Protein AF-A0A2E1RRP1-F1 (afdb_monomer_lite)

Structure (mmCIF, N/CA/C/O backbone):
data_AF-A0A2E1RRP1-F1
#
_entry.id   AF-A0A2E1RRP1-F1
#
loop_
_atom_site.group_PDB
_atom_site.id
_atom_site.type_symbol
_atom_site.label_atom_id
_atom_site.label_alt_id
_atom_site.label_comp_id
_atom_site.label_asym_id
_atom_site.label_entity_id
_atom_site.label_seq_id
_atom_site.pdbx_PDB_ins_code
_atom_site.Cartn_x
_atom_site.Cartn_y
_atom_site.Cartn_z
_atom_site.occupancy
_atom_site.B_iso_or_equiv
_atom_site.auth_seq_id
_atom_site.auth_comp_id
_atom_site.auth_asym_id
_atom_site.auth_atom_id
_atom_site.pdbx_PDB_model_num
ATOM 1 N N . THR A 1 1 ? 93.034 19.759 -116.272 1.00 73.19 1 THR A N 1
ATOM 2 C CA . THR A 1 1 ? 93.654 21.084 -116.036 1.00 73.19 1 THR A CA 1
ATOM 3 C C . THR A 1 1 ? 93.654 21.373 -114.541 1.00 73.19 1 THR A C 1
ATOM 5 O O . THR A 1 1 ? 92.866 20.748 -113.839 1.00 73.19 1 THR A O 1
ATOM 8 N N . PRO A 1 2 ? 94.511 22.270 -114.022 1.00 78.81 2 PRO A N 1
ATOM 9 C CA . PRO A 1 2 ? 94.501 22.662 -112.604 1.00 78.81 2 PRO A CA 1
ATOM 10 C C . PRO A 1 2 ? 93.105 23.057 -112.087 1.00 78.81 2 PRO A C 1
ATOM 12 O O . PRO A 1 2 ? 92.718 22.682 -110.989 1.00 78.81 2 PRO A O 1
ATOM 15 N N . GLU A 1 3 ? 92.308 23.700 -112.938 1.00 81.00 3 GLU A N 1
ATOM 16 C CA . GLU A 1 3 ? 90.917 24.089 -112.679 1.00 81.00 3 GLU A CA 1
ATOM 17 C C . GLU A 1 3 ? 89.981 22.900 -112.382 1.00 81.00 3 GLU A C 1
ATOM 19 O O . GLU A 1 3 ? 89.171 22.960 -111.459 1.00 81.00 3 GLU A O 1
ATOM 24 N N . GLN A 1 4 ? 90.138 21.777 -113.096 1.00 83.00 4 GLN A N 1
ATOM 25 C CA . GLN A 1 4 ? 89.381 20.547 -112.821 1.00 83.00 4 GLN A CA 1
ATOM 26 C C . GLN A 1 4 ? 89.751 19.939 -111.460 1.00 83.00 4 GLN A C 1
ATOM 28 O O . GLN A 1 4 ? 88.871 19.452 -110.757 1.00 83.00 4 GLN A O 1
ATOM 33 N N . ALA A 1 5 ? 91.028 19.991 -111.064 1.00 81.25 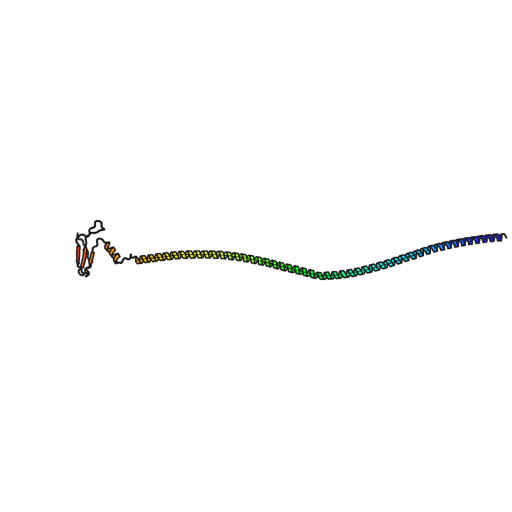5 ALA A N 1
ATOM 34 C CA . ALA A 1 5 ? 91.467 19.503 -109.756 1.00 81.25 5 ALA A CA 1
ATOM 35 C C . ALA A 1 5 ? 90.892 20.361 -108.614 1.00 81.25 5 ALA A C 1
ATOM 37 O O . ALA A 1 5 ? 90.397 19.816 -107.632 1.00 81.25 5 ALA A O 1
ATOM 38 N N . THR A 1 6 ? 90.866 21.690 -108.771 1.00 87.19 6 THR A N 1
ATOM 39 C CA . THR A 1 6 ? 90.227 22.612 -107.816 1.00 87.19 6 THR A CA 1
ATOM 40 C C . THR A 1 6 ? 88.720 22.367 -107.688 1.00 87.19 6 THR A C 1
ATOM 42 O O . THR A 1 6 ? 88.198 22.355 -106.574 1.00 87.19 6 THR A O 1
ATOM 45 N N . ALA A 1 7 ? 88.019 22.128 -108.803 1.00 89.44 7 ALA A N 1
ATOM 46 C CA . ALA A 1 7 ? 86.587 21.820 -108.797 1.00 89.44 7 ALA A CA 1
ATOM 47 C C . ALA A 1 7 ? 86.270 20.479 -108.109 1.00 89.44 7 ALA A C 1
ATOM 49 O O . ALA A 1 7 ? 85.296 20.390 -107.362 1.00 89.44 7 ALA A O 1
ATOM 50 N N . ILE A 1 8 ? 87.107 19.453 -108.316 1.00 90.88 8 ILE A N 1
ATOM 51 C CA . ILE A 1 8 ? 86.993 18.163 -107.619 1.00 90.88 8 ILE A CA 1
ATOM 52 C C . ILE A 1 8 ? 87.164 18.363 -106.112 1.00 90.88 8 ILE A C 1
ATOM 54 O O . ILE A 1 8 ? 86.288 17.949 -105.359 1.00 90.88 8 ILE A O 1
ATOM 58 N N . THR A 1 9 ? 88.216 19.059 -105.670 1.00 91.88 9 THR A N 1
ATOM 59 C CA . THR A 1 9 ? 88.445 19.336 -104.243 1.00 91.88 9 THR A CA 1
ATOM 60 C C . THR A 1 9 ? 87.270 20.082 -103.605 1.00 91.88 9 THR A C 1
ATOM 62 O O . THR A 1 9 ? 86.806 19.688 -102.539 1.00 91.88 9 THR A O 1
ATOM 65 N N . ALA A 1 10 ? 86.735 21.115 -104.266 1.00 92.06 10 ALA A N 1
ATOM 66 C CA . ALA A 1 10 ? 85.582 21.865 -103.763 1.00 92.06 10 ALA A CA 1
ATOM 67 C C . ALA A 1 10 ? 84.311 21.003 -103.650 1.00 92.06 10 ALA A C 1
ATOM 69 O O . ALA A 1 10 ? 83.535 21.162 -102.705 1.00 92.06 10 ALA A O 1
ATOM 70 N N . ASN A 1 11 ? 84.094 20.085 -104.596 1.00 93.69 11 ASN A N 1
ATOM 71 C CA . ASN A 1 11 ? 82.979 19.143 -104.540 1.00 93.69 11 ASN A CA 1
ATOM 72 C C . ASN A 1 11 ? 83.165 18.105 -103.427 1.00 93.69 11 ASN A C 1
ATOM 74 O O . ASN A 1 11 ? 82.203 17.839 -102.714 1.00 93.69 11 ASN A O 1
ATOM 78 N N . THR A 1 12 ? 84.379 17.580 -103.226 1.00 94.44 12 THR A N 1
ATOM 79 C CA . THR A 1 12 ? 84.693 16.689 -102.099 1.00 94.44 12 THR A CA 1
ATOM 80 C C . THR A 1 12 ? 84.385 17.366 -100.764 1.00 94.44 12 THR A C 1
ATOM 82 O O . THR A 1 12 ? 83.639 16.808 -99.973 1.00 94.44 12 THR A O 1
ATOM 85 N N . THR A 1 13 ? 84.819 18.616 -100.553 1.00 94.75 13 THR A N 1
ATOM 86 C CA . THR A 1 13 ? 84.508 19.363 -99.319 1.00 94.75 13 THR A CA 1
ATOM 87 C C . THR A 1 13 ? 83.002 19.550 -99.096 1.00 94.75 13 THR A C 1
ATOM 89 O O . THR A 1 13 ? 82.533 19.440 -97.966 1.00 94.75 13 THR A O 1
ATOM 92 N N . LYS A 1 14 ? 82.220 19.818 -100.153 1.00 95.81 14 LYS A N 1
ATOM 93 C CA . LYS A 1 14 ? 80.751 19.911 -100.045 1.00 95.81 14 LYS A CA 1
ATOM 94 C C . LYS A 1 14 ? 80.110 18.570 -99.696 1.00 95.81 14 LYS A C 1
ATOM 96 O O . LYS A 1 14 ? 79.160 18.546 -98.922 1.00 95.81 14 LYS A O 1
ATOM 101 N N . ILE A 1 15 ? 80.603 17.479 -100.281 1.00 96.19 15 ILE A N 1
ATOM 102 C CA . ILE A 1 15 ? 80.127 16.125 -99.987 1.00 96.19 15 ILE A CA 1
ATOM 103 C C . ILE A 1 15 ? 80.438 15.765 -98.533 1.00 96.19 15 ILE A C 1
ATOM 105 O O . ILE A 1 15 ? 79.540 15.307 -97.838 1.00 96.19 15 ILE A O 1
ATOM 109 N N . ASP A 1 16 ? 81.651 16.034 -98.051 1.00 96.06 16 ASP A N 1
ATOM 110 C CA . ASP A 1 16 ? 82.034 15.777 -96.658 1.00 96.06 16 ASP A CA 1
ATOM 111 C C . ASP A 1 16 ? 81.168 16.581 -95.675 1.00 96.06 16 ASP A C 1
ATOM 113 O O . ASP A 1 16 ? 80.707 16.039 -94.671 1.00 96.06 16 ASP A O 1
ATOM 117 N N . ALA A 1 17 ? 80.874 17.849 -95.991 1.00 95.44 17 ALA A N 1
ATOM 118 C CA . ALA A 1 17 ? 79.952 18.669 -95.205 1.00 95.44 17 ALA A CA 1
ATOM 119 C C . ALA A 1 17 ? 78.528 18.082 -95.191 1.00 95.44 17 ALA A C 1
ATOM 121 O O . ALA A 1 17 ? 77.938 17.945 -94.125 1.00 95.44 17 ALA A O 1
ATOM 122 N N . LEU A 1 18 ? 78.005 17.657 -96.349 1.00 96.94 18 LEU A N 1
ATOM 123 C CA . LEU A 1 18 ? 76.699 16.992 -96.436 1.00 96.94 18 LEU A CA 1
ATOM 124 C C . LEU A 1 18 ? 76.663 15.677 -95.645 1.00 96.94 18 LEU A C 1
ATOM 126 O O . LEU A 1 18 ? 75.672 15.400 -94.975 1.00 96.94 18 LEU A O 1
ATOM 130 N N . ILE A 1 19 ? 77.726 14.870 -95.698 1.00 96.94 19 ILE A N 1
ATOM 131 C CA . ILE A 1 19 ? 77.844 13.633 -94.913 1.00 96.94 19 ILE A CA 1
ATOM 132 C C . ILE A 1 19 ? 77.843 13.957 -93.416 1.00 96.94 19 ILE A C 1
ATOM 134 O O . ILE A 1 19 ? 77.143 13.290 -92.655 1.00 96.94 19 ILE A O 1
ATOM 138 N N . SER A 1 20 ? 78.586 14.982 -92.992 1.00 96.62 20 SER A N 1
ATOM 139 C CA . SER A 1 20 ? 78.616 15.440 -91.599 1.00 96.62 20 SER A CA 1
ATOM 140 C C . SER A 1 20 ? 77.237 15.909 -91.118 1.00 96.62 20 SER A C 1
ATOM 142 O O . SER A 1 20 ? 76.800 15.526 -90.030 1.00 96.62 20 SER A O 1
ATOM 144 N N . ASP A 1 21 ? 76.523 16.684 -91.937 1.00 97.44 21 ASP A N 1
ATOM 145 C CA . ASP A 1 21 ? 75.169 17.157 -91.633 1.00 97.44 21 ASP A CA 1
ATOM 146 C C . ASP A 1 21 ? 74.180 15.988 -91.521 1.00 97.44 21 ASP A C 1
ATOM 148 O O . ASP A 1 21 ? 73.428 15.901 -90.550 1.00 97.44 21 ASP A O 1
ATOM 152 N N . VAL A 1 22 ? 74.209 15.047 -92.473 1.00 97.44 22 VAL A N 1
ATOM 153 C CA . VAL A 1 22 ? 73.364 13.840 -92.444 1.00 97.44 22 VAL A CA 1
ATOM 154 C C . VAL A 1 22 ? 73.679 12.975 -91.225 1.00 97.44 22 VAL A C 1
ATOM 156 O O . VAL A 1 22 ? 72.758 12.486 -90.574 1.00 97.44 22 VAL A O 1
ATOM 159 N N . THR A 1 23 ? 74.956 12.814 -90.877 1.00 97.25 23 THR A N 1
ATOM 160 C CA . THR A 1 23 ? 75.375 12.055 -89.686 1.00 97.25 23 THR A CA 1
ATOM 161 C C . THR A 1 23 ? 74.795 12.682 -88.418 1.00 97.25 23 THR A C 1
ATOM 163 O O . THR A 1 23 ? 74.165 11.991 -87.622 1.00 97.25 23 THR A O 1
ATOM 166 N N . THR A 1 24 ? 74.898 14.006 -88.284 1.00 97.31 24 THR A N 1
ATOM 167 C CA . THR A 1 24 ? 74.339 14.758 -87.146 1.00 97.31 24 THR A CA 1
ATOM 168 C C . THR A 1 24 ? 72.813 14.633 -87.070 1.00 97.31 24 THR A C 1
ATOM 170 O O . THR A 1 24 ? 72.239 14.478 -85.988 1.00 97.31 24 THR A O 1
ATOM 173 N N . GLN A 1 25 ? 72.125 14.681 -88.215 1.00 97.69 25 GLN A N 1
ATOM 174 C CA . GLN A 1 25 ? 70.673 14.494 -88.275 1.00 97.69 25 GLN A CA 1
ATOM 175 C C . GLN A 1 25 ? 70.259 13.079 -87.859 1.00 97.69 25 GLN A C 1
ATOM 177 O O . GLN A 1 25 ? 69.285 12.933 -87.122 1.00 97.69 25 GLN A O 1
ATOM 182 N N . LEU A 1 26 ? 70.994 12.047 -88.284 1.00 97.62 26 LEU A N 1
ATOM 183 C CA . LEU A 1 26 ? 70.736 10.661 -87.882 1.00 97.62 26 LEU A CA 1
ATOM 184 C C . LEU A 1 26 ? 70.966 10.444 -86.383 1.00 97.62 26 LEU A C 1
ATOM 186 O O . LEU A 1 26 ? 70.142 9.798 -85.740 1.00 97.62 26 LEU A O 1
ATOM 190 N N . GLU A 1 27 ? 72.026 11.018 -85.811 1.00 97.38 27 GLU A N 1
ATOM 191 C CA . GLU A 1 27 ? 72.246 11.004 -84.358 1.00 97.38 27 GLU A CA 1
ATOM 192 C C . GLU A 1 27 ? 71.100 11.702 -83.613 1.00 97.38 27 GLU A C 1
ATOM 194 O O . GLU A 1 27 ? 70.582 11.180 -82.627 1.00 97.38 27 GLU A O 1
ATOM 199 N N . THR A 1 28 ? 70.647 12.853 -84.119 1.00 97.75 28 THR A N 1
ATOM 200 C CA . THR A 1 28 ? 69.506 13.586 -83.549 1.00 97.75 28 THR A CA 1
ATOM 201 C C . THR A 1 28 ? 68.221 12.757 -83.600 1.00 97.75 28 THR A C 1
ATOM 203 O O . THR A 1 28 ? 67.485 12.711 -82.617 1.00 97.75 28 THR A O 1
ATOM 206 N N . LEU A 1 29 ? 67.953 12.075 -84.717 1.00 97.62 29 LEU A N 1
ATOM 207 C CA . LEU A 1 29 ? 66.804 11.176 -84.851 1.00 97.62 29 LEU A CA 1
ATOM 208 C C . LEU A 1 29 ? 66.893 9.994 -83.882 1.00 97.62 29 LEU A C 1
ATOM 210 O O . LEU A 1 29 ? 65.920 9.724 -83.189 1.00 97.62 29 LEU A O 1
ATOM 214 N N . GLY A 1 30 ? 68.058 9.350 -83.761 1.00 97.69 30 GLY A N 1
ATOM 215 C CA . GLY A 1 30 ? 68.258 8.253 -82.809 1.00 97.69 30 GLY A CA 1
ATOM 216 C C . GLY A 1 30 ? 68.057 8.680 -81.349 1.00 97.69 30 GLY A C 1
ATOM 217 O O . GLY A 1 30 ? 67.449 7.952 -80.560 1.00 97.69 30 GLY A O 1
ATOM 218 N N . ASN A 1 31 ? 68.501 9.889 -80.994 1.00 97.81 31 ASN A N 1
ATOM 219 C CA . ASN A 1 31 ? 68.259 10.467 -79.672 1.00 97.81 31 ASN A CA 1
ATOM 220 C C . ASN A 1 31 ? 66.766 10.748 -79.438 1.00 97.81 31 ASN A C 1
ATOM 222 O O . ASN A 1 31 ? 66.248 10.447 -78.363 1.00 97.81 31 ASN A O 1
ATOM 226 N N . ASN A 1 32 ? 66.060 11.277 -80.441 1.00 98.12 32 ASN A N 1
ATOM 227 C CA . ASN A 1 32 ? 64.616 11.508 -80.360 1.00 98.12 32 ASN A CA 1
ATOM 228 C C . ASN A 1 32 ? 63.832 10.195 -80.223 1.00 98.12 32 ASN A C 1
ATOM 230 O O . ASN A 1 32 ? 62.938 10.119 -79.384 1.00 98.12 32 ASN A O 1
ATOM 234 N N . ASP A 1 33 ? 64.180 9.161 -80.992 1.00 98.25 33 ASP A N 1
ATOM 235 C CA . ASP A 1 33 ? 63.551 7.837 -80.905 1.00 98.25 33 ASP A CA 1
ATOM 236 C C . ASP A 1 33 ? 63.737 7.225 -79.511 1.00 98.25 33 ASP A C 1
ATOM 238 O O . ASP A 1 33 ? 62.789 6.695 -78.928 1.00 98.25 33 ASP A O 1
ATOM 242 N N . THR A 1 34 ? 64.940 7.359 -78.941 1.00 98.00 34 THR A N 1
ATOM 243 C CA . THR A 1 34 ? 65.230 6.917 -77.569 1.00 98.00 34 THR A CA 1
ATOM 244 C C . THR A 1 34 ? 64.355 7.662 -76.557 1.00 98.00 34 THR A C 1
ATOM 246 O O . THR A 1 34 ? 63.684 7.028 -75.743 1.00 98.00 34 THR A O 1
ATOM 249 N N . ALA A 1 35 ? 64.283 8.995 -76.650 1.00 98.12 35 ALA A N 1
ATOM 250 C CA . ALA A 1 35 ? 63.469 9.818 -75.756 1.00 98.12 35 ALA A CA 1
ATOM 251 C C . ALA A 1 35 ? 61.964 9.502 -75.862 1.00 98.12 35 ALA A C 1
ATOM 253 O O . ALA A 1 35 ? 61.270 9.429 -74.847 1.00 98.12 35 ALA A O 1
ATOM 254 N N . ILE A 1 36 ? 61.451 9.265 -77.074 1.00 98.31 36 ILE A N 1
ATOM 255 C CA . ILE A 1 36 ? 60.059 8.844 -77.295 1.00 98.31 36 ILE A CA 1
ATOM 256 C C . ILE A 1 36 ? 59.809 7.468 -76.662 1.00 98.31 36 ILE A C 1
ATOM 258 O O . ILE A 1 36 ? 58.780 7.270 -76.015 1.00 98.31 36 ILE A O 1
ATOM 262 N N . GLY A 1 37 ? 60.746 6.525 -76.799 1.00 98.25 37 GLY A N 1
ATOM 263 C CA . GLY A 1 37 ? 60.655 5.207 -76.165 1.00 98.25 37 GLY A CA 1
ATOM 264 C C . GLY A 1 37 ? 60.570 5.279 -74.635 1.00 98.25 37 GLY A C 1
ATOM 265 O O . GLY A 1 37 ? 59.740 4.599 -74.022 1.00 98.25 37 GLY A O 1
ATOM 266 N N . GLU A 1 38 ? 61.369 6.144 -74.008 1.00 98.31 38 GLU A N 1
ATOM 267 C CA . GLU A 1 38 ? 61.319 6.396 -72.560 1.00 98.31 38 GLU A CA 1
ATOM 268 C C . GLU A 1 38 ? 59.984 7.024 -72.126 1.00 98.31 38 GLU A C 1
ATOM 270 O O . GLU A 1 38 ? 59.385 6.610 -71.125 1.00 98.31 38 GLU A O 1
ATOM 275 N N . GLN A 1 39 ? 59.468 7.981 -72.905 1.00 98.38 39 GLN A N 1
ATOM 276 C CA . GLN A 1 39 ? 58.161 8.596 -72.660 1.00 98.38 39 GLN A CA 1
ATOM 277 C C . GLN A 1 39 ? 57.018 7.581 -72.766 1.00 98.38 39 GLN A C 1
ATOM 279 O O . GLN A 1 39 ? 56.156 7.545 -71.889 1.00 98.38 39 GLN A O 1
ATOM 284 N N . LEU A 1 40 ? 57.020 6.723 -73.791 1.00 98.44 40 LEU A N 1
ATOM 285 C CA . LEU A 1 40 ? 56.022 5.660 -73.954 1.00 98.44 40 LEU A CA 1
ATOM 286 C C . LEU A 1 40 ? 56.076 4.645 -72.808 1.00 98.44 40 LEU A C 1
ATOM 288 O O . LEU A 1 40 ? 55.033 4.216 -72.320 1.00 98.44 40 LEU A O 1
ATOM 292 N N . THR A 1 41 ? 57.278 4.302 -72.337 1.00 98.31 41 THR A N 1
ATOM 293 C CA . THR A 1 41 ? 57.452 3.427 -71.168 1.00 98.31 41 THR A CA 1
ATOM 294 C C . THR A 1 41 ? 56.848 4.060 -69.912 1.00 98.31 41 THR A C 1
ATOM 296 O O . THR A 1 41 ? 56.122 3.397 -69.173 1.00 98.31 41 THR A O 1
ATOM 299 N N . THR A 1 42 ? 57.091 5.356 -69.700 1.00 98.38 42 THR A N 1
ATOM 300 C CA . THR A 1 42 ? 56.532 6.116 -68.569 1.00 98.38 42 THR A CA 1
ATOM 301 C C . THR A 1 42 ? 55.004 6.196 -68.644 1.00 98.38 42 THR A C 1
ATOM 303 O O . THR A 1 42 ? 54.324 5.989 -67.642 1.00 98.38 42 THR A O 1
ATOM 306 N N . LEU A 1 43 ? 54.442 6.448 -69.832 1.00 98.44 43 LEU A N 1
ATOM 307 C CA . LEU A 1 43 ? 52.991 6.455 -70.042 1.00 98.44 43 LEU A CA 1
ATOM 308 C C . LEU A 1 43 ? 52.368 5.087 -69.741 1.00 98.44 43 LEU A C 1
ATOM 310 O O . LEU A 1 43 ? 51.383 5.027 -69.014 1.00 98.44 43 LEU A O 1
ATOM 314 N N . GLY A 1 44 ? 52.982 3.994 -70.203 1.00 98.31 44 GLY A N 1
ATOM 315 C CA . GLY A 1 44 ? 52.505 2.643 -69.898 1.00 98.31 44 GLY A CA 1
ATOM 316 C C . GLY A 1 44 ? 52.521 2.321 -68.398 1.00 98.31 44 GLY A C 1
ATOM 317 O O . GLY A 1 44 ? 51.598 1.686 -67.894 1.00 98.31 44 GLY A O 1
ATOM 318 N N . GLN A 1 45 ? 53.530 2.794 -67.660 1.00 98.31 45 GLN A N 1
ATOM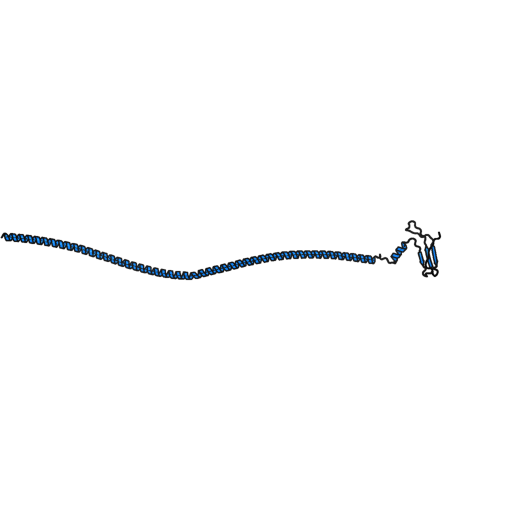 319 C CA . GLN A 1 45 ? 53.573 2.661 -66.197 1.00 98.31 45 GLN A CA 1
ATOM 320 C C . GLN A 1 45 ? 52.466 3.474 -65.511 1.00 98.31 45 GLN A C 1
ATOM 322 O O . GLN A 1 45 ? 51.845 2.984 -64.566 1.00 98.31 45 GLN A O 1
ATOM 327 N N . ASN A 1 46 ? 52.184 4.685 -65.999 1.00 98.44 46 ASN A N 1
ATOM 328 C CA . ASN A 1 46 ? 51.087 5.503 -65.485 1.00 98.44 46 ASN A CA 1
ATOM 329 C C . ASN A 1 46 ? 49.724 4.843 -65.728 1.00 98.44 46 ASN A C 1
ATOM 331 O O . ASN A 1 46 ? 48.908 4.810 -64.811 1.00 98.44 46 ASN A O 1
ATOM 335 N N . ASP A 1 47 ? 49.490 4.275 -66.914 1.00 98.50 47 ASP A N 1
ATOM 336 C CA . ASP A 1 47 ? 48.241 3.571 -67.235 1.00 98.50 47 ASP A CA 1
ATOM 337 C C . ASP A 1 47 ? 48.010 2.371 -66.302 1.00 98.50 47 ASP A C 1
ATOM 339 O O . ASP A 1 47 ? 46.901 2.183 -65.795 1.00 98.50 47 ASP A O 1
ATOM 343 N N . ILE A 1 48 ? 49.063 1.593 -66.015 1.00 98.25 48 ILE A N 1
ATOM 344 C CA . ILE A 1 48 ? 49.003 0.493 -65.038 1.00 98.25 48 ILE A CA 1
ATOM 345 C C . ILE A 1 48 ? 48.648 1.034 -63.647 1.00 98.25 48 ILE A C 1
ATOM 347 O O . ILE A 1 48 ? 47.714 0.536 -63.020 1.00 98.25 48 ILE A O 1
ATOM 351 N N . SER A 1 49 ? 49.339 2.082 -63.184 1.00 98.50 49 SER A N 1
ATOM 352 C CA . SER A 1 49 ? 49.099 2.674 -61.862 1.00 98.50 49 SER A CA 1
ATOM 353 C C . SER A 1 49 ? 47.675 3.226 -61.714 1.00 98.50 49 SER A C 1
ATOM 355 O O . SER A 1 49 ? 47.031 3.015 -60.686 1.00 98.50 49 SER A O 1
ATOM 357 N N . ILE A 1 50 ? 47.144 3.879 -62.753 1.00 98.50 50 ILE A N 1
ATOM 358 C CA . ILE A 1 50 ? 45.757 4.362 -62.779 1.00 98.50 50 ILE A CA 1
ATOM 359 C C . ILE A 1 50 ? 44.780 3.180 -62.717 1.00 98.50 50 ILE A C 1
ATOM 361 O O . ILE A 1 50 ? 43.808 3.235 -61.964 1.00 98.50 50 ILE A O 1
ATOM 365 N N . GLY A 1 51 ? 45.039 2.094 -63.452 1.00 98.56 51 GLY A N 1
ATOM 366 C CA . GLY A 1 51 ? 44.212 0.884 -63.409 1.00 98.56 51 GLY A CA 1
ATOM 367 C C . GLY A 1 51 ? 44.144 0.243 -62.015 1.00 98.56 51 GLY A C 1
ATOM 368 O O . GLY A 1 51 ? 43.064 -0.138 -61.553 1.00 98.56 51 GLY A O 1
ATOM 369 N N . GLU A 1 52 ? 45.272 0.179 -61.306 1.00 98.56 52 GLU A N 1
ATOM 370 C CA . GLU A 1 52 ? 45.340 -0.310 -59.920 1.00 98.56 52 GLU A CA 1
ATOM 371 C C . GLU A 1 52 ? 44.567 0.600 -58.951 1.00 98.56 52 GLU A C 1
ATOM 373 O O . GLU A 1 52 ? 43.800 0.120 -58.107 1.00 98.56 52 GLU A O 1
ATOM 378 N N . GLN A 1 53 ? 44.698 1.922 -59.103 1.00 98.56 53 GLN A N 1
ATOM 379 C CA . GLN A 1 53 ? 43.939 2.896 -58.313 1.00 98.56 53 GLN A CA 1
ATOM 380 C C . GLN A 1 53 ? 42.430 2.782 -58.560 1.00 98.56 53 GLN A C 1
ATOM 382 O O . GLN A 1 53 ? 41.653 2.806 -57.606 1.00 98.56 53 GLN A O 1
ATOM 387 N N . MET A 1 54 ? 42.003 2.613 -59.815 1.00 98.62 54 MET A N 1
ATOM 388 C CA . MET A 1 54 ? 40.591 2.421 -60.160 1.00 98.62 54 MET A CA 1
ATOM 389 C C . MET A 1 54 ? 40.020 1.132 -59.564 1.00 98.62 54 MET A C 1
ATOM 391 O O . MET A 1 54 ? 38.888 1.134 -59.084 1.00 98.62 54 MET A O 1
ATOM 395 N N . THR A 1 55 ? 40.806 0.053 -59.549 1.00 98.44 55 THR A N 1
ATOM 396 C CA . THR A 1 55 ? 40.414 -1.209 -58.904 1.00 98.44 55 THR A CA 1
ATOM 397 C C . THR A 1 55 ? 40.214 -1.007 -57.401 1.00 98.44 55 THR A C 1
ATOM 399 O O . THR A 1 55 ? 39.162 -1.351 -56.869 1.00 98.44 55 THR A O 1
ATOM 402 N N . THR A 1 56 ? 41.168 -0.345 -56.739 1.00 98.56 56 THR A N 1
ATOM 403 C CA . THR A 1 56 ? 41.093 -0.036 -55.300 1.00 98.56 56 THR A CA 1
ATOM 404 C C . THR A 1 56 ? 39.885 0.845 -54.961 1.00 98.56 56 THR A C 1
ATOM 406 O O . THR A 1 56 ? 39.217 0.639 -53.950 1.00 98.56 56 THR A O 1
ATOM 409 N N . LEU A 1 57 ? 39.575 1.837 -55.803 1.00 98.56 57 LEU A N 1
ATOM 410 C CA . LEU A 1 57 ? 38.382 2.671 -55.636 1.00 98.56 57 LEU A CA 1
ATOM 411 C C . LEU A 1 57 ? 37.093 1.846 -55.749 1.00 98.56 57 LEU A C 1
ATOM 413 O O . LEU A 1 57 ? 36.210 2.006 -54.912 1.00 98.56 57 LEU A O 1
ATOM 417 N N . GLY A 1 58 ? 37.012 0.926 -56.715 1.00 98.44 58 GLY A N 1
ATOM 418 C CA . GLY A 1 58 ? 35.863 0.028 -56.857 1.00 98.44 58 GLY A CA 1
ATOM 419 C C . GLY A 1 58 ? 35.650 -0.880 -55.641 1.00 98.44 58 GLY A C 1
ATOM 420 O O . GLY A 1 58 ? 34.519 -1.041 -55.181 1.00 98.44 58 GLY A O 1
ATOM 421 N N . GLU A 1 59 ? 36.727 -1.428 -55.075 1.00 98.50 59 GLU A N 1
ATOM 422 C CA . GLU A 1 59 ? 36.668 -2.232 -53.845 1.00 98.50 59 GLU A CA 1
ATOM 423 C C . GLU A 1 59 ? 36.198 -1.404 -52.638 1.00 98.50 59 GLU A C 1
ATOM 425 O O . GLU A 1 59 ? 35.359 -1.855 -51.852 1.00 98.50 59 GLU A O 1
ATOM 430 N N . ASN A 1 60 ? 36.680 -0.164 -52.512 1.00 98.50 60 ASN A N 1
ATOM 431 C CA . ASN A 1 60 ? 36.244 0.752 -51.459 1.00 98.50 60 ASN A CA 1
ATOM 432 C C . ASN A 1 60 ? 34.757 1.112 -51.589 1.00 98.50 60 ASN A C 1
ATOM 434 O O . ASN A 1 60 ? 34.036 1.080 -50.589 1.00 98.50 60 ASN A O 1
ATOM 438 N N . ASP A 1 61 ? 34.283 1.405 -52.802 1.00 98.62 61 ASP A N 1
ATOM 439 C CA . ASP A 1 61 ? 32.872 1.708 -53.070 1.00 98.62 61 ASP A CA 1
ATOM 440 C C . ASP A 1 61 ? 31.962 0.524 -52.708 1.00 98.62 61 ASP A C 1
ATOM 442 O O . ASP A 1 61 ? 30.896 0.707 -52.102 1.00 98.62 61 ASP A O 1
ATOM 446 N N . GLN A 1 62 ? 32.394 -0.705 -53.013 1.00 98.44 62 GLN A N 1
ATOM 447 C CA . GLN A 1 62 ? 31.682 -1.915 -52.610 1.00 98.44 62 GLN A CA 1
ATOM 448 C C . GLN A 1 62 ? 31.642 -2.058 -51.080 1.00 98.44 62 GLN A C 1
ATOM 450 O O . GLN A 1 62 ? 30.561 -2.230 -50.510 1.00 98.44 62 GLN A O 1
ATOM 455 N N . SER A 1 63 ? 32.785 -1.922 -50.401 1.00 98.56 63 SER A N 1
ATOM 456 C CA . SER A 1 63 ? 32.868 -2.012 -48.937 1.00 98.56 63 SER A CA 1
ATOM 457 C C . SER A 1 63 ? 31.980 -0.970 -48.243 1.00 98.56 63 SER A C 1
ATOM 459 O O . SER A 1 63 ? 31.265 -1.285 -47.289 1.00 98.56 63 SER A O 1
ATOM 461 N N . ILE A 1 64 ? 31.973 0.278 -48.724 1.00 98.62 64 ILE A N 1
ATOM 462 C CA . ILE A 1 64 ? 31.111 1.343 -48.187 1.00 98.62 64 ILE A CA 1
ATOM 463 C C . ILE A 1 64 ? 29.631 0.988 -48.378 1.00 98.62 64 ILE A C 1
ATOM 465 O O . ILE A 1 64 ? 28.826 1.170 -47.461 1.00 98.62 64 ILE A O 1
ATOM 469 N N . SER A 1 65 ? 29.269 0.446 -49.541 1.00 98.56 65 SER A N 1
ATOM 470 C CA . SER A 1 65 ? 27.893 0.034 -49.835 1.00 98.56 65 SER A CA 1
ATOM 471 C C . SER A 1 65 ? 27.407 -1.068 -48.883 1.00 98.56 65 SER A C 1
ATOM 473 O O . SER A 1 65 ? 26.292 -0.995 -48.359 1.00 98.56 65 SER A O 1
ATOM 475 N N . GLU A 1 66 ? 28.255 -2.057 -48.595 1.00 98.69 66 GLU A N 1
ATOM 476 C CA . GLU A 1 66 ? 27.966 -3.136 -47.641 1.00 98.69 66 GLU A CA 1
ATOM 477 C C . GLU A 1 66 ? 27.823 -2.611 -46.198 1.00 98.69 66 GLU A C 1
ATOM 479 O O . GLU A 1 66 ? 26.896 -2.993 -45.468 1.00 98.69 66 GLU A O 1
ATOM 484 N N . GLN A 1 67 ? 28.681 -1.668 -45.793 1.00 98.62 67 GLN A N 1
ATOM 485 C CA . GLN A 1 67 ? 28.583 -1.005 -44.489 1.00 98.62 67 GLN A CA 1
ATOM 486 C C . GLN A 1 67 ? 27.285 -0.198 -44.352 1.00 98.62 67 GLN A C 1
ATOM 488 O O . GLN A 1 67 ? 26.599 -0.306 -43.332 1.00 98.62 67 GLN A O 1
ATOM 493 N N . MET A 1 68 ? 26.890 0.559 -45.382 1.00 98.69 68 MET A N 1
ATOM 494 C CA . MET A 1 68 ? 25.627 1.308 -45.380 1.00 98.69 68 MET A CA 1
ATOM 495 C C . MET A 1 68 ? 24.404 0.390 -45.284 1.00 98.69 68 MET A C 1
ATOM 497 O O . MET A 1 68 ? 23.458 0.699 -44.556 1.00 98.69 68 MET A O 1
ATOM 501 N N . ALA A 1 69 ? 24.415 -0.754 -45.975 1.00 98.50 69 ALA A N 1
ATOM 502 C CA . ALA A 1 69 ? 23.337 -1.737 -45.877 1.00 98.50 69 ALA A CA 1
ATOM 503 C C . ALA A 1 69 ? 23.202 -2.290 -44.446 1.00 98.50 69 ALA A C 1
ATOM 505 O O . ALA A 1 69 ? 22.092 -2.391 -43.915 1.00 98.50 69 ALA A O 1
ATOM 506 N N . THR A 1 70 ? 24.334 -2.573 -43.797 1.00 98.62 70 THR A N 1
ATOM 507 C CA . THR A 1 70 ? 24.383 -3.059 -42.410 1.00 98.62 70 THR A CA 1
ATOM 508 C C . THR A 1 70 ? 23.878 -2.012 -41.414 1.00 98.62 70 THR A C 1
ATOM 510 O O . THR A 1 70 ? 23.090 -2.331 -40.517 1.00 98.62 70 THR A O 1
ATOM 513 N N . LEU A 1 71 ? 24.270 -0.746 -41.590 1.00 98.69 71 LEU A N 1
ATOM 514 C CA . LEU A 1 71 ? 23.770 0.366 -40.778 1.00 98.69 71 LEU A CA 1
ATOM 515 C C . LEU A 1 71 ? 22.252 0.510 -40.910 1.00 98.69 71 LEU A C 1
ATOM 517 O O . LEU A 1 71 ? 21.547 0.543 -39.905 1.00 98.69 71 LEU A O 1
ATOM 521 N N . LYS A 1 72 ? 21.722 0.471 -42.136 1.00 98.69 72 LYS A N 1
ATOM 522 C CA . LYS A 1 72 ? 20.278 0.564 -42.386 1.00 98.69 72 LYS A CA 1
ATOM 523 C C . LYS A 1 72 ? 19.482 -0.577 -41.737 1.00 98.69 72 LYS A C 1
ATOM 525 O O . LYS A 1 72 ? 18.387 -0.356 -41.210 1.00 98.69 72 LYS A O 1
ATOM 530 N N . ALA A 1 73 ? 20.014 -1.799 -41.763 1.00 98.50 73 ALA A N 1
ATOM 531 C CA . ALA A 1 73 ? 19.400 -2.942 -41.086 1.00 98.50 73 ALA A CA 1
ATOM 532 C C . ALA A 1 73 ? 19.388 -2.757 -39.556 1.00 98.50 73 ALA A C 1
ATOM 534 O O . ALA A 1 73 ? 18.385 -3.042 -38.890 1.00 98.50 73 ALA A O 1
ATOM 535 N N . SER A 1 74 ? 20.480 -2.220 -39.008 1.00 98.44 74 SER A N 1
ATOM 536 C CA . SER A 1 74 ? 20.609 -1.917 -37.580 1.00 98.44 74 SER A CA 1
ATOM 537 C C . SER A 1 74 ? 19.628 -0.823 -37.148 1.00 98.44 74 SER A C 1
ATOM 539 O O . SER A 1 74 ? 18.915 -0.997 -36.161 1.00 98.44 74 SER A O 1
ATOM 541 N N . ASP A 1 75 ? 19.492 0.250 -37.929 1.00 98.69 75 ASP A N 1
ATOM 542 C CA . ASP A 1 75 ? 18.534 1.335 -37.675 1.00 98.69 75 ASP A CA 1
ATOM 543 C C . ASP A 1 75 ? 17.082 0.849 -37.696 1.00 98.69 75 ASP A C 1
ATOM 545 O O . ASP A 1 75 ? 16.272 1.231 -36.847 1.00 98.69 75 ASP A O 1
ATOM 549 N N . THR A 1 76 ? 16.749 -0.049 -38.626 1.00 98.62 76 THR A N 1
ATOM 550 C CA . THR A 1 76 ? 15.416 -0.669 -38.700 1.00 98.62 76 THR A CA 1
ATOM 551 C C . THR A 1 76 ? 15.119 -1.491 -37.441 1.00 98.62 76 THR A C 1
ATOM 553 O O . THR A 1 76 ? 14.034 -1.395 -36.857 1.00 98.62 76 THR A O 1
ATOM 556 N N . THR A 1 77 ? 16.106 -2.263 -36.977 1.00 98.62 77 THR A N 1
ATOM 557 C CA . THR A 1 77 ? 16.003 -3.061 -35.747 1.00 98.62 77 THR A CA 1
ATOM 558 C C . THR A 1 77 ? 15.833 -2.165 -34.521 1.00 98.62 77 THR A C 1
ATOM 560 O O . THR A 1 77 ? 14.931 -2.380 -33.710 1.00 98.62 77 THR A O 1
ATOM 563 N N . ASN A 1 78 ? 16.641 -1.109 -34.411 1.00 98.62 78 ASN A N 1
ATOM 564 C CA . ASN A 1 78 ? 16.557 -0.144 -33.317 1.00 98.62 78 ASN A CA 1
ATOM 565 C C . ASN A 1 78 ? 15.203 0.571 -33.290 1.00 98.62 78 ASN A C 1
ATOM 567 O O . ASN A 1 78 ? 14.587 0.671 -32.232 1.00 98.62 78 ASN A O 1
ATOM 571 N N . THR A 1 79 ? 14.695 0.991 -34.448 1.00 98.75 79 THR A N 1
ATOM 572 C CA . THR A 1 79 ? 13.371 1.622 -34.573 1.00 98.75 79 THR A CA 1
ATOM 573 C C . THR A 1 79 ? 12.255 0.691 -34.092 1.00 98.75 79 THR A C 1
ATOM 575 O O . THR A 1 79 ? 11.356 1.109 -33.358 1.00 98.75 79 THR A O 1
ATOM 578 N N . THR A 1 80 ? 12.338 -0.594 -34.444 1.00 98.56 80 THR A N 1
ATOM 579 C CA . THR A 1 80 ? 11.383 -1.617 -33.988 1.00 98.56 80 THR A CA 1
ATOM 580 C C . THR A 1 80 ? 11.444 -1.792 -32.469 1.00 98.56 80 THR A C 1
ATOM 582 O O . THR A 1 80 ? 10.411 -1.781 -31.799 1.00 98.56 80 THR A O 1
ATOM 585 N N . ASN A 1 81 ? 12.651 -1.882 -31.903 1.00 98.69 81 ASN A N 1
ATOM 586 C CA . ASN A 1 81 ? 12.854 -2.008 -30.459 1.00 98.69 81 ASN A CA 1
ATOM 587 C C . ASN A 1 81 ? 12.339 -0.793 -29.683 1.00 98.69 81 ASN A C 1
ATOM 589 O O . ASN A 1 81 ? 11.690 -0.963 -28.653 1.00 98.69 81 ASN A O 1
ATOM 593 N N . ILE A 1 82 ? 12.591 0.418 -30.186 1.00 98.81 82 ILE A N 1
ATOM 594 C CA . ILE A 1 82 ? 12.074 1.658 -29.599 1.00 98.81 82 ILE A CA 1
ATOM 595 C C . ILE A 1 82 ? 10.545 1.625 -29.589 1.00 98.81 82 ILE A C 1
ATOM 597 O O . ILE A 1 82 ? 9.947 1.843 -28.542 1.00 98.81 82 ILE A O 1
ATOM 601 N N . THR A 1 83 ? 9.916 1.268 -30.710 1.00 98.69 83 THR A N 1
ATOM 602 C CA . THR A 1 83 ? 8.449 1.197 -30.822 1.00 98.69 83 THR A CA 1
ATOM 603 C C . THR A 1 83 ? 7.842 0.201 -29.828 1.00 98.69 83 THR A C 1
ATOM 605 O O . THR A 1 83 ? 6.851 0.513 -29.160 1.00 98.69 83 THR A O 1
ATOM 608 N N . ARG A 1 84 ? 8.457 -0.983 -29.681 1.00 98.62 84 ARG A N 1
ATOM 609 C CA . ARG A 1 84 ? 8.040 -1.989 -28.693 1.00 98.62 84 ARG A CA 1
ATOM 610 C C . ARG A 1 84 ? 8.160 -1.447 -27.267 1.00 98.62 84 ARG A C 1
ATOM 612 O O . ARG A 1 84 ? 7.179 -1.470 -26.534 1.00 98.62 84 ARG A O 1
ATOM 619 N N . ASN A 1 85 ? 9.319 -0.897 -26.903 1.00 98.62 85 ASN A N 1
ATOM 620 C CA . ASN A 1 85 ? 9.545 -0.335 -25.569 1.00 98.62 85 ASN A CA 1
ATOM 621 C C . ASN A 1 85 ? 8.571 0.813 -25.259 1.00 98.62 85 ASN A C 1
ATOM 623 O O . ASN A 1 85 ? 8.059 0.904 -24.149 1.00 98.62 85 ASN A O 1
ATOM 627 N N . THR A 1 86 ? 8.284 1.687 -26.228 1.00 98.69 86 THR A N 1
ATOM 628 C CA . THR A 1 86 ? 7.292 2.758 -26.064 1.00 98.69 86 THR A CA 1
ATOM 629 C C . THR A 1 86 ? 5.901 2.197 -25.769 1.00 98.69 86 THR A C 1
ATOM 631 O O . THR A 1 86 ? 5.202 2.742 -24.917 1.00 98.69 86 THR A O 1
ATOM 634 N N . SER A 1 87 ? 5.516 1.102 -26.428 1.00 98.44 87 SER A N 1
ATOM 635 C CA . SER A 1 87 ? 4.229 0.438 -26.190 1.00 98.44 87 SER A CA 1
ATOM 636 C C . SER A 1 87 ? 4.173 -0.193 -24.794 1.00 98.44 87 SER A C 1
ATOM 638 O O . SER A 1 87 ? 3.229 0.058 -24.052 1.00 98.44 87 SER A O 1
ATOM 640 N N . GLU A 1 88 ? 5.224 -0.906 -24.381 1.00 98.62 88 GLU A N 1
ATOM 641 C CA . GLU A 1 88 ? 5.327 -1.496 -23.035 1.00 98.62 88 GLU A CA 1
ATOM 642 C C . GLU A 1 88 ? 5.269 -0.428 -21.930 1.00 98.62 88 GLU A C 1
ATOM 644 O O . GLU A 1 88 ? 4.570 -0.589 -20.931 1.00 98.62 88 GLU A O 1
ATOM 649 N N . ILE A 1 89 ? 5.946 0.709 -22.119 1.00 98.44 89 ILE A N 1
ATOM 650 C CA . ILE A 1 89 ? 5.881 1.840 -21.180 1.00 98.44 89 ILE A CA 1
ATOM 651 C C . ILE A 1 89 ? 4.456 2.410 -21.100 1.00 98.44 89 ILE A C 1
ATOM 653 O O . ILE A 1 89 ? 3.990 2.749 -20.009 1.00 98.44 89 ILE A O 1
ATOM 657 N N . ALA A 1 90 ? 3.756 2.515 -22.233 1.00 98.31 90 ALA A N 1
ATOM 658 C CA . ALA A 1 90 ? 2.380 3.003 -22.266 1.00 98.31 90 ALA A CA 1
ATOM 659 C C . ALA A 1 90 ? 1.410 2.067 -21.524 1.00 98.31 90 ALA A C 1
ATOM 661 O O . ALA A 1 90 ? 0.490 2.556 -20.871 1.00 98.31 90 ALA A O 1
ATOM 662 N N . GLU A 1 91 ? 1.642 0.752 -21.568 1.00 98.38 91 GLU A N 1
ATOM 663 C CA . GLU A 1 91 ? 0.861 -0.252 -20.831 1.00 98.38 91 GLU A CA 1
ATOM 664 C C . GLU A 1 91 ? 1.165 -0.265 -19.324 1.00 98.38 91 GLU A C 1
ATOM 666 O O . GLU A 1 91 ? 0.261 -0.467 -18.513 1.00 98.38 91 GLU A O 1
ATOM 671 N N . LEU A 1 92 ? 2.411 0.002 -18.920 1.00 98.62 92 LEU A N 1
ATOM 672 C CA . LEU A 1 92 ? 2.799 0.054 -17.504 1.00 98.62 92 LEU A CA 1
ATOM 673 C C . LEU A 1 92 ? 2.248 1.283 -16.772 1.00 98.62 92 LEU A C 1
ATOM 675 O O . LEU A 1 92 ? 1.956 1.210 -15.577 1.00 98.62 92 LEU A O 1
ATOM 679 N N . LYS A 1 93 ? 2.086 2.411 -17.470 1.00 98.19 93 LYS A N 1
ATOM 680 C CA . LYS A 1 93 ? 1.590 3.663 -16.881 1.00 98.19 93 LYS A CA 1
ATOM 681 C C . LYS A 1 93 ? 0.259 3.503 -16.114 1.00 98.19 93 LYS A C 1
ATOM 683 O O . LYS A 1 93 ? 0.242 3.846 -14.932 1.00 98.19 93 LYS A O 1
ATOM 688 N N . PRO A 1 94 ? -0.832 2.971 -16.703 1.00 98.25 94 PRO A N 1
ATOM 689 C CA . PRO A 1 94 ? -2.097 2.808 -15.985 1.00 98.25 94 PRO A CA 1
ATOM 690 C C . PRO A 1 94 ? -2.007 1.814 -14.818 1.00 98.25 94 PRO A C 1
ATOM 692 O O . PRO A 1 94 ? -2.732 1.964 -13.839 1.00 98.25 94 PRO A O 1
ATOM 695 N N . ILE A 1 95 ? -1.110 0.822 -14.878 1.00 98.56 95 ILE A N 1
ATOM 696 C CA . ILE A 1 95 ? -0.894 -0.124 -13.771 1.00 98.56 95 ILE A CA 1
ATOM 697 C C . ILE A 1 95 ? -0.316 0.609 -12.557 1.00 98.56 95 ILE A C 1
ATOM 699 O O . ILE A 1 95 ? -0.805 0.434 -11.443 1.00 98.56 95 ILE A O 1
ATOM 703 N N . VAL A 1 96 ? 0.692 1.462 -12.767 1.00 98.62 96 VAL A N 1
ATOM 704 C CA . VAL A 1 96 ? 1.288 2.274 -11.694 1.00 98.62 96 VAL A CA 1
ATOM 705 C C . VAL A 1 96 ? 0.263 3.247 -11.105 1.00 98.62 96 VAL A C 1
ATOM 707 O O . VAL A 1 96 ? 0.187 3.391 -9.887 1.00 98.62 96 VAL A O 1
ATOM 710 N N . GLU A 1 97 ? -0.563 3.873 -11.945 1.00 98.56 97 GLU A N 1
ATOM 711 C CA . GLU A 1 97 ? -1.644 4.757 -11.488 1.00 98.56 97 GLU A CA 1
ATOM 712 C C . GLU A 1 97 ? -2.685 4.002 -10.642 1.00 98.56 97 GLU A C 1
ATOM 714 O O . GLU A 1 97 ? -3.072 4.484 -9.576 1.00 98.56 97 GLU A O 1
ATOM 719 N N . ALA A 1 98 ? -3.092 2.799 -11.060 1.00 98.56 98 ALA A N 1
ATOM 720 C CA . ALA A 1 98 ? -4.033 1.963 -10.312 1.00 98.56 98 ALA A CA 1
ATOM 721 C C . ALA A 1 98 ? -3.466 1.495 -8.961 1.00 98.56 98 ALA A C 1
ATOM 723 O O . ALA A 1 98 ? -4.179 1.494 -7.958 1.00 98.56 98 ALA A O 1
ATOM 724 N N . LEU A 1 99 ? -2.178 1.139 -8.910 1.00 98.62 99 LEU A N 1
ATOM 725 C CA . LEU A 1 99 ? -1.504 0.799 -7.654 1.00 98.62 99 LEU A CA 1
ATOM 726 C C . LEU A 1 99 ? -1.496 1.991 -6.687 1.00 98.62 99 LEU A C 1
ATOM 728 O O . LEU A 1 99 ? -1.849 1.824 -5.524 1.00 98.62 99 LEU A O 1
ATOM 732 N N . GLY A 1 100 ? -1.209 3.203 -7.174 1.00 98.56 100 GLY A N 1
ATOM 733 C CA . GLY A 1 100 ? -1.267 4.415 -6.349 1.00 98.56 100 GLY A CA 1
ATOM 734 C C . GLY A 1 100 ? -2.669 4.731 -5.808 1.00 98.56 100 GLY A C 1
ATOM 735 O O . GLY A 1 100 ? -2.814 5.187 -4.670 1.00 98.56 100 GLY A O 1
ATOM 736 N N . GLN A 1 101 ? -3.721 4.459 -6.587 1.00 98.56 101 GLN A N 1
ATOM 737 C CA . GLN A 1 101 ? -5.107 4.587 -6.116 1.00 98.56 101 GLN A CA 1
ATOM 738 C C . GLN A 1 101 ? -5.440 3.560 -5.027 1.00 98.56 101 GLN A C 1
ATOM 740 O O . GLN A 1 101 ? -6.056 3.917 -4.023 1.00 98.56 101 GLN A O 1
ATOM 745 N N . ASN A 1 102 ? -4.996 2.310 -5.187 1.00 98.62 102 ASN A N 1
ATOM 746 C CA . ASN A 1 102 ? -5.187 1.269 -4.177 1.00 98.62 102 ASN A CA 1
ATOM 747 C C . ASN A 1 102 ? -4.474 1.613 -2.864 1.00 98.62 102 ASN A C 1
ATOM 749 O O . ASN A 1 102 ? -5.080 1.488 -1.802 1.00 98.62 102 ASN A O 1
ATOM 753 N N . ASP A 1 103 ? -3.230 2.093 -2.928 1.00 98.81 103 ASP A N 1
ATOM 754 C CA . ASP A 1 103 ? -2.479 2.521 -1.742 1.00 98.81 103 ASP A CA 1
ATOM 755 C C . ASP A 1 103 ? -3.207 3.649 -0.994 1.00 98.81 103 ASP A C 1
ATOM 757 O O . ASP A 1 103 ? -3.316 3.621 0.234 1.00 98.81 103 ASP A O 1
ATOM 761 N N . THR A 1 104 ? -3.774 4.609 -1.735 1.00 98.62 104 THR A N 1
ATOM 762 C CA . THR A 1 104 ? -4.583 5.696 -1.160 1.00 98.62 104 THR A CA 1
ATOM 763 C C . THR A 1 104 ? -5.823 5.145 -0.447 1.00 98.62 104 THR A C 1
ATOM 765 O O . THR A 1 104 ? -6.059 5.475 0.715 1.00 98.62 104 THR A O 1
ATOM 768 N N . ALA A 1 105 ? -6.574 4.250 -1.096 1.00 98.69 105 ALA A N 1
ATOM 769 C CA . ALA A 1 105 ? -7.780 3.649 -0.524 1.00 98.69 105 ALA A CA 1
ATOM 770 C C . ALA A 1 105 ? -7.484 2.812 0.735 1.00 98.69 105 ALA A C 1
ATOM 772 O O . ALA A 1 105 ? -8.218 2.885 1.722 1.00 98.69 105 ALA A O 1
ATOM 773 N N . ILE A 1 106 ? -6.385 2.050 0.737 1.00 98.69 106 ILE A N 1
ATOM 774 C CA . ILE A 1 106 ? -5.934 1.289 1.911 1.00 98.69 106 ILE A CA 1
ATOM 775 C C . ILE A 1 106 ? -5.590 2.242 3.065 1.00 98.69 106 ILE A C 1
ATOM 777 O O . ILE A 1 106 ? -5.971 1.985 4.209 1.00 98.69 106 ILE A O 1
ATOM 781 N N . GLY A 1 107 ? -4.916 3.361 2.784 1.00 98.75 107 GLY A N 1
ATOM 782 C CA . GLY A 1 107 ? -4.604 4.379 3.792 1.00 98.75 107 GLY A CA 1
ATOM 783 C C . GLY A 1 107 ? -5.852 4.985 4.449 1.00 98.75 107 GLY A C 1
ATOM 784 O O . GLY A 1 107 ? -5.904 5.141 5.674 1.00 98.75 107 GLY A O 1
ATOM 785 N N . GLU A 1 108 ? -6.891 5.272 3.663 1.00 98.75 108 GLU A N 1
ATOM 786 C CA . GLU A 1 108 ? -8.179 5.773 4.168 1.00 98.75 108 GLU A CA 1
ATOM 787 C C . GLU A 1 108 ? -8.902 4.735 5.045 1.00 98.75 108 GLU A C 1
ATOM 789 O O . GLU A 1 108 ? -9.431 5.066 6.115 1.00 98.75 108 GLU A O 1
ATOM 794 N N . GLN A 1 109 ? -8.877 3.461 4.641 1.00 98.81 109 GLN A N 1
ATOM 795 C CA . GLN A 1 109 ? -9.452 2.362 5.420 1.00 98.81 109 GLN A CA 1
ATOM 796 C C . GLN A 1 109 ? -8.738 2.170 6.762 1.00 98.81 109 GLN A C 1
ATOM 798 O O . GLN A 1 109 ? -9.401 2.053 7.792 1.00 98.81 109 GLN A O 1
ATOM 803 N N . LEU A 1 110 ? -7.401 2.189 6.777 1.00 98.81 110 LEU A N 1
ATOM 804 C CA . LEU A 1 110 ? -6.615 2.088 8.011 1.00 98.81 110 LEU A CA 1
ATOM 805 C C . LEU A 1 110 ? -6.883 3.260 8.961 1.00 98.81 110 LEU A C 1
ATOM 807 O O . LEU A 1 110 ? -7.000 3.056 10.167 1.00 98.81 110 LEU A O 1
ATOM 811 N N . THR A 1 111 ? -7.044 4.470 8.424 1.00 98.62 111 THR A N 1
ATOM 812 C CA . THR A 1 111 ? -7.421 5.646 9.223 1.00 98.62 111 THR A CA 1
ATOM 813 C C . THR A 1 111 ? -8.785 5.453 9.890 1.00 98.62 111 THR A C 1
ATOM 815 O O . THR A 1 111 ? -8.934 5.715 11.083 1.00 98.62 111 THR A O 1
ATOM 818 N N . SER A 1 112 ? -9.767 4.946 9.140 1.00 98.69 112 SER A N 1
ATOM 819 C CA . SER A 1 112 ? -11.118 4.679 9.654 1.00 98.69 112 SER A CA 1
ATOM 820 C C . SER A 1 112 ? -11.120 3.582 10.725 1.00 98.69 112 SER A C 1
ATOM 822 O O . SER A 1 112 ? -11.794 3.710 11.745 1.00 98.69 112 SER A O 1
ATOM 824 N N . LEU A 1 113 ? -10.332 2.518 10.533 1.00 98.69 113 LEU A N 1
ATOM 825 C CA . LEU A 1 113 ? -10.152 1.467 11.539 1.00 98.69 113 LEU A CA 1
ATOM 826 C C . LEU A 1 113 ? -9.526 2.017 12.826 1.00 98.69 113 LEU A C 1
ATOM 828 O O . LEU A 1 113 ? -10.043 1.749 13.905 1.00 98.69 113 LEU A O 1
ATOM 832 N N . GLY A 1 114 ? -8.491 2.853 12.717 1.00 98.62 114 GLY A N 1
ATOM 833 C CA . GLY A 1 114 ? -7.879 3.493 13.884 1.00 98.62 114 GLY A CA 1
ATOM 834 C C . GLY A 1 114 ? -8.853 4.381 14.669 1.00 98.62 114 GLY A C 1
ATOM 835 O O . GLY A 1 114 ? -8.822 4.396 15.896 1.00 98.62 114 GLY A O 1
ATOM 836 N N . GLN A 1 115 ? -9.761 5.085 13.986 1.00 98.69 115 GLN A N 1
ATOM 837 C CA . GLN A 1 115 ? -10.819 5.863 14.645 1.00 98.69 115 GLN A CA 1
ATOM 838 C C . GLN A 1 115 ? -11.837 4.969 15.366 1.00 98.69 115 GLN A C 1
ATOM 840 O O . GLN A 1 115 ? -12.255 5.293 16.478 1.00 98.69 115 GLN A O 1
ATOM 845 N N . ASN A 1 116 ? -12.208 3.836 14.765 1.00 98.69 116 ASN A N 1
ATOM 846 C CA . ASN A 1 116 ? -13.094 2.864 15.404 1.00 98.69 116 ASN A CA 1
ATOM 847 C C . ASN A 1 116 ? -12.458 2.267 16.667 1.00 98.69 116 ASN A C 1
ATOM 849 O O . ASN A 1 116 ? -13.134 2.178 17.689 1.00 98.69 116 ASN A O 1
ATOM 853 N N . ASP A 1 117 ? -11.169 1.916 16.624 1.00 98.81 117 ASP A N 1
ATOM 854 C CA . ASP A 1 117 ? -10.441 1.387 17.785 1.00 98.81 117 ASP A CA 1
ATOM 855 C C . ASP A 1 117 ? -10.422 2.390 18.948 1.00 98.81 117 ASP A C 1
ATOM 857 O O . ASP A 1 117 ? -10.663 2.013 20.097 1.00 98.81 117 ASP A O 1
ATOM 861 N N . ILE A 1 118 ? -10.203 3.680 18.657 1.00 98.62 118 ILE A N 1
ATOM 862 C CA . ILE A 1 118 ? -10.282 4.755 19.660 1.00 98.62 118 ILE A CA 1
ATOM 863 C C . ILE A 1 118 ? -11.689 4.821 20.265 1.00 98.62 118 ILE A C 1
ATOM 865 O O . ILE A 1 118 ? -11.827 4.808 21.486 1.00 98.62 118 ILE A O 1
ATOM 869 N N . SER A 1 119 ? -12.732 4.834 19.428 1.00 98.69 119 SER A N 1
ATOM 870 C CA . SER A 1 119 ? -14.121 4.918 19.893 1.00 98.69 119 SER A CA 1
ATOM 871 C C . SER A 1 119 ? -14.520 3.724 20.768 1.00 98.69 119 SER A C 1
ATOM 873 O O . SER A 1 119 ? -15.173 3.902 21.796 1.00 98.69 119 SER A O 1
ATOM 875 N N . ILE A 1 120 ? -14.091 2.512 20.406 1.00 98.69 120 ILE A N 1
ATOM 876 C CA . ILE A 1 120 ? -14.305 1.308 21.219 1.00 98.69 120 ILE A CA 1
ATOM 877 C C . ILE A 1 120 ? -13.578 1.436 22.562 1.00 98.69 120 ILE A C 1
ATOM 879 O O . ILE A 1 120 ? -14.159 1.127 23.603 1.00 98.69 120 ILE A O 1
ATOM 883 N N . GLY A 1 121 ? -12.333 1.923 22.560 1.00 98.75 121 GLY A N 1
ATOM 884 C CA . GLY A 1 121 ? -11.571 2.169 23.785 1.00 98.75 121 GLY A CA 1
ATOM 885 C C . GLY A 1 121 ? -12.273 3.142 24.737 1.00 98.75 121 GLY A C 1
ATOM 886 O O . GLY A 1 121 ? -12.376 2.866 25.932 1.00 98.75 121 GLY A O 1
ATOM 887 N N . GLU A 1 122 ? -12.821 4.240 24.211 1.00 98.75 122 GLU A N 1
ATOM 888 C CA . GLU A 1 122 ? -13.610 5.208 24.985 1.00 98.75 122 GLU A CA 1
ATOM 889 C C . GLU A 1 122 ? -14.883 4.574 25.567 1.00 98.75 122 GLU A C 1
ATOM 891 O O . GLU A 1 122 ? -15.166 4.726 26.756 1.00 98.75 122 GLU A O 1
ATOM 896 N N . GLN A 1 123 ? -15.620 3.795 24.766 1.00 98.75 123 GLN A N 1
ATOM 897 C CA . GLN A 1 123 ? -16.817 3.084 25.230 1.00 98.75 123 GLN A CA 1
ATOM 898 C C . GLN A 1 123 ? -16.502 2.083 26.348 1.00 98.75 123 GLN A C 1
ATOM 900 O O . GLN A 1 123 ? -17.253 1.986 27.321 1.00 98.75 123 GLN A O 1
ATOM 905 N N . MET A 1 124 ? -15.388 1.355 26.240 1.00 98.75 124 MET A N 1
ATOM 906 C CA . MET A 1 124 ? -14.942 0.428 27.281 1.00 98.75 124 MET A CA 1
ATOM 907 C C . MET A 1 124 ? -14.590 1.147 28.587 1.00 98.75 124 MET A C 1
ATOM 909 O O . MET A 1 124 ? -14.925 0.644 29.659 1.00 98.75 124 MET A O 1
ATOM 913 N N . ALA A 1 125 ? -13.956 2.321 28.513 1.00 98.62 125 ALA A N 1
ATOM 914 C CA . ALA A 1 125 ? -13.662 3.126 29.696 1.00 98.62 125 ALA A CA 1
ATOM 915 C C . ALA A 1 125 ? -14.954 3.555 30.412 1.00 98.62 125 ALA A C 1
ATOM 917 O O . ALA A 1 125 ? -15.089 3.334 31.614 1.00 98.62 125 ALA A O 1
ATOM 918 N N . THR A 1 126 ? -15.946 4.056 29.667 1.00 98.69 126 THR A N 1
ATOM 919 C CA . THR A 1 126 ? -17.260 4.415 30.228 1.00 98.69 126 THR A CA 1
ATOM 920 C C . THR A 1 126 ? -17.975 3.219 30.861 1.00 98.69 126 THR A C 1
ATOM 922 O O . THR A 1 126 ? -18.571 3.351 31.929 1.00 98.69 126 THR A O 1
ATOM 925 N N . LEU A 1 127 ? -17.925 2.037 30.238 1.00 98.69 127 LEU A N 1
ATOM 926 C CA . LEU A 1 127 ? -18.505 0.826 30.828 1.00 98.69 127 LEU A CA 1
ATOM 927 C C . LEU A 1 127 ? -17.824 0.457 32.151 1.00 98.69 127 LEU A C 1
ATOM 929 O O . LEU A 1 127 ? -18.516 0.153 33.117 1.00 98.69 127 LEU A O 1
ATOM 933 N N . SER A 1 128 ? -16.495 0.556 32.223 1.00 98.44 128 SER A N 1
ATOM 934 C CA . SER A 1 128 ? -15.752 0.291 33.459 1.00 98.44 128 SER A CA 1
ATOM 935 C C . SER A 1 128 ? -16.114 1.265 34.585 1.00 98.44 128 SER A C 1
ATOM 937 O O . SER A 1 128 ? -16.218 0.850 35.739 1.00 98.44 128 SER A O 1
ATOM 939 N N . GLU A 1 129 ? -16.303 2.549 34.274 1.00 98.62 129 GLU A N 1
ATOM 940 C CA . GLU A 1 129 ? -16.744 3.553 35.252 1.00 98.62 129 GLU A CA 1
ATOM 941 C C . GLU A 1 129 ? -18.159 3.250 35.766 1.00 98.62 129 GLU A C 1
ATOM 943 O O . GLU A 1 129 ? -18.421 3.325 36.970 1.00 98.62 129 GLU A O 1
ATOM 948 N N . ASN A 1 130 ? -19.064 2.842 34.871 1.00 98.56 130 ASN A N 1
ATOM 949 C CA . ASN A 1 130 ? -20.417 2.435 35.245 1.00 98.56 130 ASN A CA 1
ATOM 950 C C . ASN A 1 130 ? -20.412 1.189 36.143 1.00 98.56 130 ASN A C 1
ATOM 952 O O . ASN A 1 130 ? -21.111 1.174 37.157 1.00 98.56 130 ASN A O 1
ATOM 956 N N . ASP A 1 131 ? -19.612 0.172 35.815 1.00 98.75 131 ASP A N 1
ATOM 957 C CA . ASP A 1 131 ? -19.482 -1.049 36.621 1.00 98.75 131 ASP A CA 1
ATOM 958 C C . ASP A 1 131 ? -18.963 -0.744 38.035 1.00 98.75 131 ASP A C 1
ATOM 960 O O . ASP A 1 131 ? -19.458 -1.302 39.024 1.00 98.75 131 ASP A O 1
ATOM 964 N N . GLN A 1 132 ? -18.006 0.182 38.156 1.00 98.62 132 GLN A N 1
ATOM 965 C CA . GLN A 1 132 ? -17.532 0.659 39.453 1.00 98.62 132 GLN A CA 1
ATOM 966 C C . GLN A 1 132 ? -18.652 1.366 40.228 1.00 98.62 132 GLN A C 1
ATOM 968 O O . GLN A 1 132 ? -18.894 1.033 41.389 1.00 98.62 132 GLN A O 1
ATOM 973 N N . SER A 1 133 ? -19.372 2.293 39.589 1.00 98.56 133 SER A N 1
ATOM 974 C CA . SER A 1 133 ? -20.466 3.029 40.233 1.00 98.56 133 SER A CA 1
ATOM 975 C C . SER A 1 133 ? -21.582 2.100 40.726 1.00 98.56 133 SER A C 1
ATOM 977 O O . SER A 1 133 ? -22.060 2.242 41.852 1.00 98.56 133 SER A O 1
ATOM 979 N N . ILE A 1 134 ? -21.959 1.098 39.926 1.00 98.62 134 ILE A N 1
ATOM 980 C CA . ILE A 1 134 ? -22.945 0.081 40.316 1.00 98.62 134 ILE A CA 1
ATOM 981 C C . ILE A 1 134 ? -22.436 -0.729 41.514 1.00 98.62 134 ILE A C 1
ATOM 983 O O . ILE A 1 134 ? -23.193 -0.991 42.448 1.00 98.62 134 ILE A O 1
ATOM 987 N N . SER A 1 135 ? -21.154 -1.102 41.523 1.00 98.62 135 SER A N 1
ATOM 988 C CA . SER A 1 135 ? -20.546 -1.837 42.639 1.00 98.62 135 SER A CA 1
ATOM 989 C C . SER A 1 135 ? -20.583 -1.038 43.945 1.00 98.62 135 SER A C 1
ATOM 991 O O . SER A 1 135 ? -20.944 -1.581 44.990 1.00 98.62 135 SER A O 1
ATOM 993 N N . GLU A 1 136 ? -20.276 0.259 43.885 1.00 98.62 136 GLU A N 1
ATOM 994 C CA . GLU A 1 136 ? -20.370 1.175 45.027 1.00 98.62 136 GLU A CA 1
ATOM 995 C C . GLU A 1 136 ? -21.819 1.299 45.528 1.00 98.62 136 GLU A C 1
ATOM 997 O O . GLU A 1 136 ? -22.077 1.161 46.725 1.00 98.62 136 GLU A O 1
ATOM 1002 N N . GLN A 1 137 ? -22.786 1.460 44.618 1.00 98.62 137 GLN A N 1
ATOM 1003 C CA . GLN A 1 137 ? -24.210 1.507 44.968 1.00 98.62 137 GLN A CA 1
ATOM 1004 C C . GLN A 1 137 ? -24.694 0.212 45.636 1.00 98.62 137 GLN A C 1
ATOM 1006 O O . GLN A 1 137 ? -25.438 0.266 46.617 1.00 98.62 137 GLN A O 1
ATOM 1011 N N . MET A 1 138 ? -24.264 -0.953 45.142 1.00 98.69 138 MET A N 1
ATOM 1012 C CA . MET A 1 138 ? -24.598 -2.245 45.750 1.00 98.69 138 MET A CA 1
ATOM 1013 C C . MET A 1 138 ? -24.012 -2.389 47.159 1.00 98.69 138 MET A C 1
ATOM 1015 O O . MET A 1 138 ? -24.690 -2.913 48.043 1.00 98.69 138 MET A O 1
ATOM 1019 N N . ALA A 1 139 ? -22.789 -1.902 47.393 1.00 98.50 139 ALA A N 1
ATOM 1020 C CA . ALA A 1 139 ? -22.188 -1.901 48.725 1.00 98.50 139 ALA A CA 1
ATOM 1021 C C . ALA A 1 139 ? -23.007 -1.044 49.704 1.00 98.50 139 ALA A C 1
ATOM 1023 O O . ALA A 1 139 ? -23.377 -1.524 50.775 1.00 98.50 139 ALA A O 1
ATOM 1024 N N . THR A 1 140 ? -23.389 0.175 49.304 1.00 98.56 140 THR A N 1
ATOM 1025 C CA . THR A 1 140 ? -24.250 1.049 50.118 1.00 98.56 140 THR A CA 1
ATOM 1026 C C . THR A 1 140 ? -25.617 0.422 50.403 1.00 98.56 140 THR A C 1
ATOM 1028 O O . THR A 1 140 ? -26.108 0.499 51.528 1.00 98.56 140 THR A O 1
ATOM 1031 N N . LEU A 1 141 ? -26.246 -0.228 49.418 1.00 98.56 141 LEU A N 1
ATOM 1032 C CA . LEU A 1 141 ? -27.508 -0.943 49.640 1.00 98.56 141 LEU A CA 1
ATOM 1033 C C . LEU A 1 141 ? -27.345 -2.077 50.657 1.00 98.56 141 LEU A C 1
ATOM 1035 O O . LEU A 1 141 ? -28.172 -2.206 51.556 1.00 98.56 141 LEU A O 1
ATOM 1039 N N . SER A 1 142 ? -26.253 -2.841 50.578 1.00 98.44 142 SER A N 1
ATOM 1040 C CA . SER A 1 142 ? -25.967 -3.894 51.554 1.00 98.44 142 SER A CA 1
ATOM 1041 C C . SER A 1 142 ? -25.754 -3.346 52.970 1.00 98.44 142 SER A C 1
ATOM 1043 O O . SER A 1 142 ? -26.154 -3.999 53.934 1.00 98.44 142 SER A O 1
ATOM 1045 N N . GLU A 1 143 ? -25.109 -2.189 53.122 1.00 98.50 143 GLU A N 1
ATOM 1046 C CA . GLU A 1 143 ? -24.943 -1.528 54.424 1.00 98.50 143 GLU A CA 1
ATOM 1047 C C . GLU A 1 143 ? -26.291 -1.056 54.984 1.00 98.50 143 GLU A C 1
ATOM 1049 O O . GLU A 1 143 ? -26.588 -1.272 56.163 1.00 98.50 143 GLU A O 1
ATOM 1054 N N . ASN A 1 144 ? -27.145 -0.484 54.131 1.00 98.31 144 ASN A N 1
ATOM 1055 C CA . ASN A 1 144 ? -28.497 -0.078 54.506 1.00 98.31 144 ASN A CA 1
ATOM 1056 C C . ASN A 1 144 ? -29.347 -1.276 54.950 1.00 98.31 144 ASN A C 1
ATOM 1058 O O . ASN A 1 144 ? -30.004 -1.198 55.987 1.00 98.31 144 ASN A O 1
ATOM 1062 N N . ASP A 1 145 ? -29.296 -2.398 54.228 1.00 98.56 145 ASP A N 1
ATOM 1063 C CA . ASP A 1 145 ? -30.004 -3.627 54.604 1.00 98.56 145 ASP A CA 1
ATOM 1064 C C . ASP A 1 145 ? -29.559 -4.135 55.985 1.00 98.56 145 ASP A C 1
ATOM 1066 O O . ASP A 1 145 ? -30.391 -4.504 56.820 1.00 98.56 145 ASP A O 1
ATOM 1070 N N . GLN A 1 146 ? -28.252 -4.110 56.272 1.00 98.38 146 GLN A N 1
ATOM 1071 C CA . GLN A 1 146 ? -27.723 -4.473 57.591 1.00 98.38 146 GLN A CA 1
ATOM 1072 C C . GLN A 1 146 ? -28.205 -3.516 58.687 1.00 98.38 146 GLN A C 1
ATOM 1074 O O . GLN A 1 146 ? -28.588 -3.968 59.770 1.00 98.38 146 GLN A O 1
ATOM 1079 N N . SER A 1 147 ? -28.213 -2.210 58.411 1.00 98.44 147 SER A N 1
ATOM 1080 C CA . SER A 1 147 ? -28.696 -1.186 59.339 1.00 98.44 147 SER A CA 1
ATOM 1081 C C . SER A 1 147 ? -30.182 -1.373 59.662 1.00 98.44 147 SER A C 1
ATOM 1083 O O . SER A 1 147 ? -30.545 -1.466 60.836 1.00 98.44 147 SER A O 1
ATOM 1085 N N . ILE A 1 148 ? -31.025 -1.561 58.644 1.00 98.56 148 ILE A N 1
ATOM 1086 C CA . ILE A 1 148 ? -32.461 -1.829 58.803 1.00 98.56 148 ILE A CA 1
ATOM 1087 C C . ILE A 1 148 ? -32.686 -3.111 59.614 1.00 98.56 148 ILE A C 1
ATOM 1089 O O . ILE A 1 148 ? -33.507 -3.136 60.532 1.00 98.56 148 ILE A O 1
ATOM 1093 N N . MET A 1 149 ? -31.938 -4.180 59.331 1.00 98.50 149 MET A N 1
ATOM 1094 C CA . MET A 1 149 ? -32.029 -5.425 60.099 1.00 98.50 149 MET A CA 1
ATOM 1095 C C . MET A 1 149 ? -31.641 -5.234 61.570 1.00 98.50 149 MET A C 1
ATOM 1097 O O . MET A 1 149 ? -32.273 -5.818 62.457 1.00 98.50 149 MET A O 1
ATOM 1101 N N . ALA A 1 150 ? -30.628 -4.414 61.855 1.00 98.31 150 ALA A N 1
ATOM 1102 C CA . ALA A 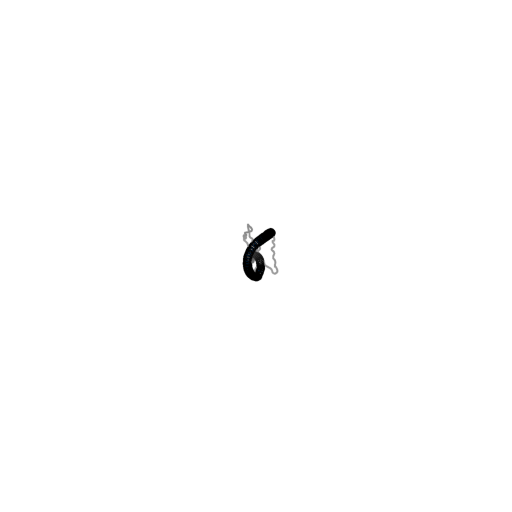1 150 ? -30.255 -4.068 63.222 1.00 98.31 150 ALA A CA 1
ATOM 1103 C C . ALA A 1 150 ? -31.371 -3.284 63.934 1.00 98.31 150 ALA A C 1
ATOM 1105 O O . ALA A 1 150 ? -31.722 -3.625 65.067 1.00 98.31 150 ALA A O 1
ATOM 1106 N N . GLU A 1 151 ? -31.983 -2.303 63.266 1.00 98.56 151 GLU A N 1
ATOM 1107 C CA . GLU A 1 151 ? -33.116 -1.539 63.802 1.00 98.56 151 GLU A CA 1
ATOM 1108 C C . GLU A 1 151 ? -34.342 -2.421 64.073 1.00 98.56 151 GLU A C 1
ATOM 1110 O O . GLU A 1 151 ? -34.936 -2.338 65.149 1.00 98.56 151 GLU A O 1
ATOM 1115 N N . ILE A 1 152 ? -34.691 -3.325 63.151 1.00 98.50 152 ILE A N 1
ATOM 1116 C CA . ILE A 1 152 ? -35.784 -4.293 63.337 1.00 98.50 152 ILE A CA 1
ATOM 1117 C C . ILE A 1 152 ? -35.524 -5.171 64.565 1.00 98.50 152 ILE A C 1
ATOM 1119 O O . ILE A 1 152 ? -36.424 -5.380 65.382 1.00 98.50 152 ILE A O 1
ATOM 1123 N N . ASN A 1 153 ? -34.300 -5.679 64.724 1.00 98.31 153 ASN A N 1
ATOM 1124 C CA . ASN A 1 153 ? -33.939 -6.503 65.877 1.00 98.31 153 ASN A CA 1
ATOM 1125 C C . ASN A 1 153 ? -34.014 -5.715 67.192 1.00 98.31 153 ASN A C 1
ATOM 1127 O O . ASN A 1 153 ? -34.530 -6.234 68.185 1.00 98.31 153 ASN A O 1
ATOM 1131 N N . ALA A 1 154 ? -33.564 -4.458 67.196 1.00 98.38 154 ALA A N 1
ATOM 1132 C CA . ALA A 1 154 ? -33.679 -3.575 68.352 1.00 98.38 154 ALA A CA 1
ATOM 1133 C C . ALA A 1 154 ? -35.149 -3.310 68.717 1.00 98.38 154 ALA A C 1
ATOM 1135 O O . ALA A 1 154 ? -35.540 -3.459 69.876 1.00 98.38 154 ALA A O 1
ATOM 1136 N N . MET A 1 155 ? -35.989 -3.004 67.726 1.00 98.31 155 MET A N 1
ATOM 1137 C CA . MET A 1 155 ? -37.422 -2.773 67.915 1.00 98.31 155 MET A CA 1
ATOM 1138 C C . MET A 1 155 ? -38.143 -4.029 68.417 1.00 98.31 155 MET A C 1
ATOM 1140 O O . MET A 1 155 ? -38.984 -3.957 69.312 1.00 98.31 155 MET A O 1
ATOM 1144 N N . LYS A 1 156 ? -37.775 -5.208 67.902 1.00 98.38 156 LYS A N 1
ATOM 1145 C CA . LYS A 1 156 ? -38.289 -6.498 68.377 1.00 98.38 156 LYS A CA 1
ATOM 1146 C C . LYS A 1 156 ? -37.937 -6.742 69.845 1.00 98.38 156 LYS A C 1
ATOM 1148 O O . LYS A 1 156 ? -38.799 -7.188 70.601 1.00 98.38 156 LYS A O 1
ATOM 1153 N N . ALA A 1 157 ? -36.708 -6.433 70.258 1.00 98.00 157 ALA A N 1
ATOM 1154 C CA . ALA A 1 157 ? -36.291 -6.545 71.655 1.00 98.00 157 ALA A CA 1
ATOM 1155 C C . ALA A 1 157 ? -37.075 -5.575 72.558 1.00 98.00 157 ALA A C 1
ATOM 1157 O O . ALA A 1 157 ? -37.590 -5.984 73.597 1.00 98.00 157 ALA A O 1
ATOM 1158 N N . GLN A 1 158 ? -37.248 -4.320 72.129 1.00 98.31 158 GLN A N 1
ATOM 1159 C CA . GLN A 1 158 ? -38.073 -3.339 72.844 1.00 98.31 158 GLN A CA 1
ATOM 1160 C C . GLN A 1 158 ? -39.526 -3.808 72.997 1.00 98.31 158 GLN A C 1
ATOM 1162 O O . GLN A 1 158 ? -40.097 -3.700 74.082 1.00 98.31 158 GLN A O 1
ATOM 1167 N N . LEU A 1 159 ? -40.114 -4.379 71.941 1.00 98.25 159 LEU A N 1
ATOM 1168 C CA . LEU A 1 159 ? -41.465 -4.934 71.985 1.00 98.25 159 LEU A CA 1
ATOM 1169 C C . LEU A 1 159 ? -41.566 -6.090 72.989 1.00 98.25 159 LEU A C 1
ATOM 1171 O O . LEU A 1 159 ? -42.518 -6.139 73.761 1.00 98.25 159 LEU A O 1
ATOM 1175 N N . GLN A 1 160 ? -40.581 -6.993 73.025 1.00 97.94 160 GLN A N 1
ATOM 1176 C CA . GLN A 1 160 ? -40.533 -8.079 74.011 1.00 97.94 160 GLN A CA 1
ATOM 1177 C C . GLN A 1 160 ? -40.466 -7.548 75.447 1.00 97.94 160 GLN A C 1
ATOM 1179 O O . GLN A 1 160 ? -41.176 -8.052 76.317 1.00 97.94 160 GLN A O 1
ATOM 1184 N N . THR A 1 161 ? -39.665 -6.508 75.696 1.00 97.88 161 THR A N 1
ATOM 1185 C CA . THR A 1 161 ? -39.625 -5.836 77.002 1.00 97.88 161 THR A CA 1
ATOM 1186 C C . THR A 1 161 ? -40.982 -5.243 77.367 1.00 97.88 161 THR A C 1
ATOM 1188 O O . THR A 1 161 ? -41.447 -5.442 78.486 1.00 97.88 161 THR A O 1
ATOM 1191 N N . LEU A 1 162 ? -41.643 -4.552 76.434 1.00 97.75 162 LEU A N 1
ATOM 1192 C CA . LEU A 1 162 ? -42.953 -3.956 76.688 1.00 97.75 162 LEU A CA 1
ATOM 1193 C C . LEU A 1 162 ? -44.017 -5.026 76.973 1.00 97.75 162 LEU A C 1
ATOM 1195 O O . LEU A 1 162 ? -44.802 -4.865 77.901 1.00 97.75 162 LEU A O 1
ATOM 1199 N N . VAL A 1 163 ? -44.012 -6.138 76.231 1.00 98.12 163 VAL A N 1
ATOM 1200 C CA . VAL A 1 163 ? -44.904 -7.284 76.479 1.00 98.12 163 VAL A CA 1
ATOM 1201 C C . VAL A 1 163 ? -44.681 -7.861 77.879 1.00 98.12 163 VAL A C 1
ATOM 1203 O O . VAL A 1 163 ? -45.652 -8.110 78.589 1.00 98.12 163 VAL A O 1
ATOM 1206 N N . ALA A 1 164 ? -43.427 -8.025 78.310 1.00 97.00 164 ALA A N 1
ATOM 1207 C CA . ALA A 1 164 ? -43.117 -8.501 79.658 1.00 97.00 164 ALA A CA 1
ATOM 1208 C C . ALA A 1 164 ? -43.609 -7.528 80.745 1.00 97.00 164 ALA A C 1
ATOM 1210 O O . ALA A 1 164 ? -44.211 -7.956 81.726 1.00 97.00 164 ALA A O 1
ATOM 1211 N N . GLN A 1 165 ? -43.419 -6.220 80.546 1.00 97.06 165 GLN A N 1
ATOM 1212 C CA . GLN A 1 165 ? -43.920 -5.189 81.462 1.00 97.06 165 GLN A CA 1
ATOM 1213 C C . GLN A 1 165 ? -45.450 -5.160 81.539 1.00 97.06 165 GLN A C 1
ATOM 1215 O O . GLN A 1 165 ? -46.006 -4.902 82.605 1.00 97.06 165 GLN A O 1
ATOM 1220 N N . VAL A 1 166 ? -46.140 -5.387 80.418 1.00 97.25 166 VAL A N 1
ATOM 1221 C CA . VAL A 1 166 ? -47.604 -5.503 80.394 1.00 97.25 166 VAL A CA 1
ATOM 1222 C C . VAL A 1 166 ? -48.041 -6.738 81.175 1.00 97.25 166 VAL A C 1
ATOM 1224 O O . VAL A 1 166 ? -48.876 -6.603 82.059 1.00 97.25 166 VAL A O 1
ATOM 1227 N N . ALA A 1 167 ? -47.415 -7.896 80.949 1.00 96.44 167 ALA A N 1
ATOM 1228 C CA . ALA A 1 167 ? -47.731 -9.119 81.687 1.00 96.44 167 ALA A CA 1
ATOM 1229 C C . ALA A 1 167 ? -47.520 -8.971 83.208 1.00 96.44 167 ALA A C 1
ATOM 1231 O O . ALA A 1 167 ? -48.350 -9.420 83.995 1.00 96.44 167 ALA A O 1
ATOM 1232 N N . GLU A 1 168 ? -46.444 -8.301 83.635 1.00 96.12 168 GLU A N 1
ATOM 1233 C CA . GLU A 1 168 ? -46.196 -7.988 85.050 1.00 96.12 168 GLU A CA 1
ATOM 1234 C C . GLU A 1 168 ? -47.283 -7.066 85.627 1.00 96.12 168 GLU A C 1
ATOM 1236 O O . GLU A 1 168 ? -47.784 -7.284 86.733 1.00 96.12 168 GLU A O 1
ATOM 1241 N N . LYS A 1 169 ? -47.683 -6.034 84.871 1.00 94.50 169 LYS A N 1
ATOM 1242 C CA . LYS A 1 169 ? -48.775 -5.139 85.272 1.00 94.50 169 LYS A CA 1
ATOM 1243 C C . LYS A 1 169 ? -50.105 -5.878 85.380 1.00 94.50 169 LYS A C 1
ATOM 1245 O O . LYS A 1 169 ? -50.809 -5.655 86.360 1.00 94.50 169 LYS A O 1
ATOM 1250 N N . ASP A 1 170 ? -50.422 -6.754 84.433 1.00 94.75 170 ASP A N 1
ATOM 1251 C CA . ASP A 1 170 ? -51.638 -7.571 84.455 1.00 94.75 170 ASP A CA 1
ATOM 1252 C C . ASP A 1 170 ? -51.664 -8.487 85.686 1.00 94.75 170 ASP A C 1
ATOM 1254 O O . ASP A 1 170 ? -52.681 -8.564 86.377 1.00 94.75 170 ASP A O 1
ATOM 1258 N N . GLN A 1 171 ? -50.530 -9.109 86.035 1.00 91.44 171 GLN A N 1
ATOM 1259 C CA . GLN A 1 171 ? -50.407 -9.892 87.268 1.00 91.44 171 GLN A CA 1
ATOM 1260 C C . GLN A 1 171 ? -50.676 -9.033 88.511 1.00 91.44 171 GLN A C 1
ATOM 1262 O O . GLN A 1 171 ? -51.448 -9.424 89.384 1.00 91.44 171 GLN A O 1
ATOM 1267 N N . ARG A 1 172 ? -50.078 -7.841 88.588 1.00 89.62 172 ARG A N 1
ATOM 1268 C CA . ARG A 1 172 ? -50.269 -6.934 89.726 1.00 89.62 172 ARG A CA 1
ATOM 1269 C C . ARG A 1 172 ? -51.709 -6.435 89.848 1.00 89.62 172 ARG A C 1
ATOM 1271 O O . ARG A 1 172 ? -52.195 -6.250 90.962 1.00 89.62 172 ARG A O 1
ATOM 1278 N N . ILE A 1 173 ? -52.391 -6.206 88.726 1.00 88.38 173 ILE A N 1
ATOM 1279 C CA . ILE A 1 173 ? -53.824 -5.886 88.711 1.00 88.38 173 ILE A CA 1
ATOM 1280 C C . ILE A 1 173 ? -54.617 -7.060 89.290 1.00 88.38 173 ILE A C 1
ATOM 1282 O O . ILE A 1 173 ? -55.398 -6.843 90.210 1.00 88.38 173 ILE A O 1
ATOM 1286 N N . ALA A 1 174 ? -54.356 -8.293 88.845 1.00 85.62 174 ALA A N 1
ATOM 1287 C CA . ALA A 1 174 ? -55.028 -9.482 89.372 1.00 85.62 174 ALA A CA 1
ATOM 1288 C C . ALA A 1 174 ? -54.799 -9.672 90.887 1.00 85.62 174 ALA A C 1
ATOM 1290 O O . ALA A 1 174 ? -55.724 -10.028 91.616 1.00 85.62 174 ALA A O 1
ATOM 1291 N N . GLU A 1 175 ? -53.588 -9.398 91.383 1.00 82.62 175 GLU A N 1
ATOM 1292 C CA . GLU A 1 175 ? -53.273 -9.418 92.819 1.00 82.62 175 GLU A CA 1
ATOM 1293 C C . GLU A 1 175 ? -54.046 -8.346 93.601 1.00 82.62 175 GLU A C 1
ATOM 1295 O O . GLU A 1 175 ? -54.554 -8.627 94.684 1.00 82.62 175 GLU A O 1
ATOM 1300 N N . LEU A 1 176 ? -54.179 -7.129 93.063 1.00 78.00 176 LEU A N 1
ATOM 1301 C CA . LEU A 1 176 ? -54.961 -6.052 93.684 1.00 78.00 176 LEU A CA 1
ATOM 1302 C C . LEU A 1 176 ? -56.472 -6.324 93.643 1.00 78.00 176 LEU A C 1
ATOM 1304 O O . LEU A 1 176 ? -57.166 -6.001 94.605 1.00 78.00 176 LEU A O 1
ATOM 1308 N N . GLU A 1 177 ? -56.980 -6.952 92.581 1.00 76.56 177 GLU A N 1
ATOM 1309 C CA . GLU A 1 177 ? -58.376 -7.399 92.482 1.00 76.56 177 GLU A CA 1
ATOM 1310 C C . GLU A 1 177 ? -58.701 -8.499 93.505 1.00 76.56 177 GLU A C 1
ATOM 1312 O O . GLU A 1 177 ? -59.783 -8.503 94.090 1.00 76.56 177 GLU A O 1
ATOM 1317 N N . GLN A 1 178 ? -57.744 -9.384 93.802 1.00 66.06 178 GLN A N 1
ATOM 1318 C CA . GLN A 1 178 ? -57.827 -10.341 94.919 1.00 66.06 178 GLN A CA 1
ATOM 1319 C C . GLN A 1 178 ? -57.531 -9.681 96.286 1.00 66.06 178 GLN A C 1
ATOM 1321 O O . GLN A 1 178 ? -57.798 -10.248 97.347 1.00 66.06 178 GLN A O 1
ATOM 1326 N N . GLY A 1 179 ? -56.998 -8.458 96.257 1.00 46.19 179 GLY A N 1
ATOM 1327 C CA . GLY A 1 179 ? -56.241 -7.793 97.310 1.00 46.19 179 GLY A CA 1
ATOM 1328 C C . GLY A 1 179 ? -56.890 -6.552 97.917 1.00 46.19 179 GLY A C 1
ATOM 1329 O O . GLY A 1 179 ? -56.183 -5.713 98.466 1.00 46.19 179 GLY A O 1
ATOM 1330 N N . GLY A 1 180 ? -58.218 -6.531 98.024 1.00 52.47 180 GLY A N 1
ATOM 1331 C CA . GLY A 1 180 ? -58.859 -6.150 99.294 1.00 52.47 180 GLY A CA 1
ATOM 1332 C C . GLY A 1 180 ? -58.608 -7.204 100.393 1.00 52.47 180 GLY A C 1
ATOM 1333 O O . GLY A 1 180 ? -59.530 -7.602 101.096 1.00 52.47 180 GLY A O 1
ATOM 1334 N N . GLY A 1 181 ? -57.383 -7.742 100.465 1.00 53.47 181 GLY A N 1
ATOM 1335 C CA . GLY A 1 181 ? -56.929 -8.793 101.377 1.00 53.47 181 GLY A CA 1
ATOM 1336 C C . GLY A 1 181 ? -57.651 -10.140 101.309 1.00 53.47 181 GLY A C 1
ATOM 1337 O O . GLY A 1 181 ? -57.496 -10.914 102.248 1.00 53.47 181 GLY A O 1
ATOM 1338 N N . GLY A 1 182 ? -58.488 -10.424 100.303 1.00 54.62 182 GLY A N 1
ATOM 1339 C CA . GLY A 1 182 ? -59.387 -11.586 100.347 1.00 54.62 182 GLY A CA 1
ATOM 1340 C C . GLY A 1 182 ? -60.236 -11.648 101.627 1.00 54.62 182 GLY A C 1
ATOM 1341 O O . GLY A 1 182 ? -60.724 -12.718 101.989 1.00 54.62 182 GLY A O 1
ATOM 1342 N N . GLN A 1 183 ? -60.374 -10.524 102.341 1.00 53.69 183 GLN A N 1
ATOM 1343 C CA . GLN A 1 183 ? -61.133 -10.454 103.573 1.00 53.69 183 GLN A CA 1
ATOM 1344 C C . GLN A 1 183 ? -62.580 -10.161 103.203 1.00 53.69 183 GLN A C 1
ATOM 1346 O O . GLN A 1 183 ? -62.889 -9.143 102.584 1.00 53.69 183 GLN A O 1
ATOM 1351 N N . SER A 1 184 ? -63.481 -11.058 103.594 1.00 57.31 184 SER A N 1
ATOM 1352 C CA . SER A 1 184 ? -64.908 -10.726 103.629 1.00 57.31 184 SER A CA 1
ATOM 1353 C C . SER A 1 184 ? -65.117 -9.474 104.488 1.00 57.31 184 SER A C 1
ATOM 1355 O O . SER A 1 184 ? -64.346 -9.208 105.416 1.00 57.31 184 SER A O 1
ATOM 1357 N N . LEU A 1 185 ? -66.162 -8.695 104.197 1.00 57.47 185 LEU A N 1
ATOM 1358 C CA . LEU A 1 185 ? -66.519 -7.532 105.013 1.00 57.47 185 LEU A CA 1
ATOM 1359 C C . LEU A 1 185 ? -66.654 -7.929 106.497 1.00 57.47 185 LEU A C 1
ATOM 1361 O O . LEU A 1 185 ? -66.256 -7.163 107.373 1.00 57.47 185 LEU A O 1
ATOM 1365 N N . GLU A 1 186 ? -67.112 -9.156 106.775 1.00 58.12 186 GLU A N 1
ATOM 1366 C CA . GLU A 1 186 ? -67.118 -9.754 108.111 1.00 58.12 186 GLU A CA 1
ATOM 1367 C C . GLU A 1 186 ? -65.727 -9.826 108.765 1.00 58.12 186 GLU A C 1
ATOM 1369 O O . GLU A 1 186 ? -65.589 -9.467 109.932 1.00 58.12 186 GLU A O 1
ATOM 1374 N N . GLN A 1 187 ? -64.679 -10.238 108.046 1.00 60.56 187 GLN A N 1
ATOM 1375 C CA . GLN A 1 187 ? -63.324 -10.367 108.606 1.00 60.56 187 GLN A CA 1
ATOM 1376 C C . GLN A 1 187 ? -62.679 -9.014 108.923 1.00 60.56 187 GLN A C 1
ATOM 1378 O O . GLN A 1 187 ? -61.956 -8.893 109.913 1.00 60.56 187 GLN A O 1
ATOM 1383 N N . VAL A 1 188 ? -62.959 -7.989 108.113 1.00 64.00 188 VAL A N 1
ATOM 1384 C CA . VAL A 1 188 ? -62.504 -6.617 108.389 1.00 64.00 188 VAL A CA 1
ATOM 1385 C C . VAL A 1 188 ? -63.251 -6.038 109.597 1.00 64.00 188 VAL A C 1
ATOM 1387 O O . VAL A 1 188 ? -62.641 -5.400 110.456 1.00 64.00 188 VAL A O 1
ATOM 1390 N N . LEU A 1 189 ? -64.560 -6.292 109.710 1.00 58.72 189 LEU A N 1
ATOM 1391 C CA . LEU A 1 189 ? -65.370 -5.852 110.851 1.00 58.72 189 LEU A CA 1
ATOM 1392 C C . LEU A 1 189 ? -64.962 -6.537 112.163 1.00 58.72 189 LEU A C 1
ATOM 1394 O O . LEU A 1 189 ? -64.953 -5.879 113.205 1.00 58.72 189 LEU A O 1
ATOM 1398 N N . GLU A 1 190 ? -64.579 -7.814 112.118 1.00 58.88 190 GLU A N 1
ATOM 1399 C CA . GLU A 1 190 ? -64.160 -8.568 113.302 1.00 58.88 190 GLU A CA 1
ATOM 1400 C C . GLU A 1 190 ? -62.815 -8.074 113.857 1.00 58.88 190 GLU A C 1
ATOM 1402 O O . GLU A 1 190 ? -62.685 -7.862 115.061 1.00 58.88 190 GLU A O 1
ATOM 1407 N N . GLN A 1 191 ? -61.845 -7.755 112.991 1.00 58.25 191 GLN A N 1
ATOM 1408 C CA . GLN A 1 191 ? -60.575 -7.155 113.427 1.00 58.25 191 GLN A CA 1
ATOM 1409 C C . GLN A 1 191 ? -60.765 -5.769 114.066 1.00 58.25 191 GLN A C 1
ATOM 1411 O O . GLN A 1 191 ? -60.078 -5.423 115.025 1.00 58.25 191 GLN A O 1
ATOM 1416 N N . VAL A 1 192 ? -61.731 -4.977 113.584 1.00 60.00 192 VAL A N 1
ATOM 1417 C CA . VAL A 1 192 ? -62.085 -3.679 114.191 1.00 60.00 192 VAL A CA 1
ATOM 1418 C C . VAL A 1 192 ? -62.837 -3.848 115.522 1.00 60.00 192 VAL A C 1
ATOM 1420 O O . VAL A 1 192 ? -62.786 -2.952 116.373 1.00 60.00 192 VAL A O 1
ATOM 1423 N N . ARG A 1 193 ? -63.544 -4.969 115.712 1.00 53.50 193 ARG A N 1
ATOM 1424 C CA . ARG A 1 193 ? -64.243 -5.318 116.957 1.00 53.50 193 ARG A CA 1
ATOM 1425 C C . ARG A 1 193 ? -63.277 -5.746 118.057 1.00 53.50 193 ARG A C 1
ATOM 1427 O O . ARG A 1 193 ? -63.366 -5.208 119.158 1.00 53.50 193 ARG A O 1
ATOM 1434 N N . ASP A 1 194 ? -62.352 -6.648 117.746 1.00 54.34 194 ASP A N 1
ATOM 1435 C CA . ASP A 1 194 ? -61.403 -7.214 118.712 1.00 54.34 194 ASP A CA 1
ATOM 1436 C C . ASP A 1 194 ? -60.342 -6.186 119.156 1.00 54.34 194 ASP A C 1
ATOM 1438 O O . ASP A 1 194 ? -59.928 -6.143 120.312 1.00 54.34 194 ASP A O 1
ATOM 1442 N N . ALA A 1 195 ? -59.983 -5.240 118.279 1.00 54.94 195 ALA A N 1
ATOM 1443 C CA . ALA A 1 195 ? -59.011 -4.188 118.587 1.00 54.94 195 ALA A CA 1
ATOM 1444 C C . ALA A 1 195 ? -59.486 -3.131 119.614 1.00 54.94 195 ALA A C 1
ATOM 1446 O O . ALA A 1 195 ? -58.704 -2.253 119.986 1.00 54.94 195 ALA A O 1
ATOM 1447 N N . ARG A 1 196 ? -60.741 -3.173 120.093 1.00 53.88 196 ARG A N 1
ATOM 1448 C CA . ARG A 1 196 ? -61.241 -2.281 121.160 1.00 53.88 196 ARG A CA 1
ATOM 1449 C C . ARG A 1 196 ? -61.340 -3.018 122.500 1.00 53.88 196 ARG A C 1
ATOM 1451 O O . ARG A 1 196 ? -62.439 -3.263 122.996 1.00 53.88 196 ARG A O 1
ATOM 1458 N N . ALA A 1 197 ? -60.202 -3.332 123.115 1.00 51.41 197 ALA A N 1
ATOM 1459 C CA . ALA A 1 197 ? -60.161 -3.767 124.513 1.00 51.41 197 ALA A CA 1
ATOM 1460 C C . ALA A 1 197 ? -60.769 -2.667 125.419 1.00 51.41 197 ALA A C 1
ATOM 1462 O O . ALA A 1 197 ? -60.261 -1.546 125.461 1.00 51.41 197 ALA A O 1
ATOM 1463 N N . GLY A 1 198 ? -61.895 -2.970 126.083 1.00 56.03 198 GLY A N 1
ATOM 1464 C CA . GLY A 1 198 ? -62.705 -2.019 126.870 1.00 56.03 198 GLY A CA 1
ATOM 1465 C C . GLY A 1 198 ? -64.104 -1.710 126.307 1.00 56.03 198 GLY A C 1
ATOM 1466 O O . GLY A 1 198 ? -64.656 -0.642 126.576 1.00 56.03 198 GLY A O 1
ATOM 1467 N N . SER A 1 199 ? -64.678 -2.599 125.489 1.00 54.19 199 SER A N 1
ATOM 1468 C CA . SER A 1 199 ? -65.953 -2.344 124.811 1.00 54.19 199 SER A CA 1
ATOM 1469 C C . SER A 1 199 ? -67.166 -2.494 125.735 1.00 54.19 199 SER A C 1
ATOM 1471 O O . SER A 1 199 ? -67.365 -3.518 126.385 1.00 54.19 199 SER A O 1
ATOM 1473 N N . VAL A 1 200 ? -68.011 -1.466 125.747 1.00 60.06 200 VAL A N 1
ATOM 1474 C CA . VAL A 1 200 ? -69.346 -1.498 126.346 1.00 60.06 200 VAL A CA 1
ATOM 1475 C C . VAL A 1 200 ? -70.290 -2.114 125.319 1.00 60.06 200 VAL A C 1
ATOM 1477 O O . VAL A 1 200 ? -70.569 -1.496 124.289 1.00 60.06 200 VAL A O 1
ATOM 1480 N N . VAL A 1 201 ? -70.775 -3.331 125.575 1.00 64.00 201 VAL A N 1
ATOM 1481 C CA . VAL A 1 201 ? -71.666 -4.019 124.636 1.00 64.00 201 VAL A CA 1
ATOM 1482 C C . VAL A 1 201 ? -73.109 -3.630 124.938 1.00 64.00 201 VAL A C 1
ATOM 1484 O O . VAL A 1 201 ? -73.650 -3.938 126.000 1.00 64.00 201 VAL A O 1
ATOM 1487 N N . LEU A 1 202 ? -73.731 -2.937 123.984 1.00 66.75 202 LEU A N 1
ATOM 1488 C CA . LEU A 1 202 ? -75.166 -2.674 123.970 1.00 66.75 202 LEU A CA 1
ATOM 1489 C C . LEU A 1 202 ? -75.811 -3.634 122.982 1.00 66.75 202 LEU A C 1
ATOM 1491 O O . LEU A 1 202 ? -75.568 -3.546 121.777 1.00 66.75 202 LEU A O 1
ATOM 1495 N N . THR A 1 203 ? -76.630 -4.538 123.501 1.00 71.00 203 THR A N 1
ATOM 1496 C CA . THR A 1 203 ? -77.368 -5.501 122.685 1.00 71.00 203 THR A CA 1
ATOM 1497 C C . THR A 1 203 ? -78.835 -5.125 122.734 1.00 71.00 203 THR A C 1
ATOM 1499 O O . THR A 1 203 ? -79.404 -5.015 123.817 1.00 71.00 203 THR A O 1
ATOM 1502 N N . VAL A 1 204 ? -79.437 -4.878 121.576 1.00 70.94 204 VAL A N 1
ATOM 1503 C CA . VAL A 1 204 ? -80.884 -4.666 121.477 1.00 70.94 204 VAL A CA 1
ATOM 1504 C C . VAL A 1 204 ? -81.533 -6.044 121.399 1.00 70.94 204 VAL A C 1
ATOM 1506 O O . VAL A 1 204 ? -81.091 -6.880 120.609 1.00 70.94 204 VAL A O 1
ATOM 1509 N N . ASP A 1 205 ? -82.533 -6.286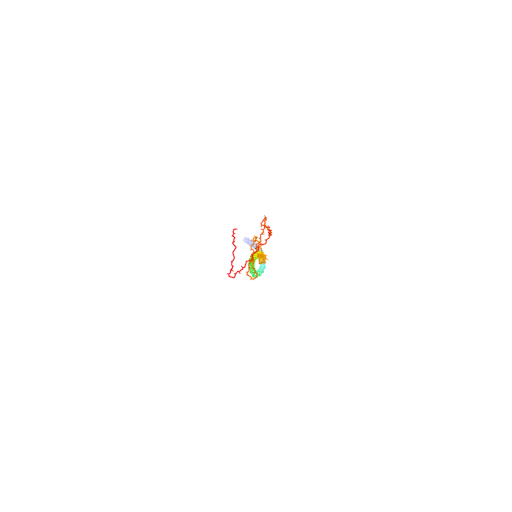 122.238 1.00 72.75 205 ASP A N 1
ATOM 1510 C CA . ASP A 1 205 ? -83.334 -7.510 122.200 1.00 72.75 205 ASP A CA 1
ATOM 1511 C C . ASP A 1 205 ? -83.994 -7.651 120.810 1.00 72.75 205 ASP A C 1
ATOM 1513 O O . ASP A 1 205 ? -84.422 -6.633 120.261 1.00 72.75 205 ASP A O 1
ATOM 1517 N N . PRO A 1 206 ? -84.071 -8.846 120.194 1.00 68.12 206 PRO A N 1
ATOM 1518 C CA . PRO A 1 206 ? -84.737 -9.070 118.908 1.00 68.12 206 PRO A CA 1
ATOM 1519 C C . PRO A 1 206 ? -86.141 -8.461 118.735 1.00 68.12 206 PRO A C 1
ATOM 1521 O O . PRO A 1 206 ? -86.501 -8.139 117.603 1.00 68.12 206 PRO A O 1
ATOM 1524 N N . GLU A 1 207 ? -86.920 -8.267 119.805 1.00 69.19 207 GLU A N 1
ATOM 1525 C CA . GLU A 1 207 ? -88.234 -7.593 119.742 1.00 69.19 207 GLU A CA 1
ATOM 1526 C C . GLU A 1 207 ? -88.132 -6.053 119.724 1.00 69.19 207 GLU A C 1
ATOM 1528 O O . GLU A 1 207 ? -89.088 -5.369 119.376 1.00 69.19 207 GLU A O 1
ATOM 1533 N N . GLY A 1 208 ? -86.955 -5.491 120.022 1.00 69.62 208 GLY A N 1
ATOM 1534 C CA . GLY A 1 208 ? -86.671 -4.052 119.993 1.00 69.62 208 GLY A CA 1
ATOM 1535 C C . GLY A 1 208 ? -87.066 -3.290 121.260 1.00 69.62 208 GLY A C 1
ATOM 1536 O O . GLY A 1 208 ? -86.726 -2.115 121.385 1.00 69.62 208 GLY A O 1
ATOM 1537 N N . ASP A 1 209 ? -87.722 -3.954 122.210 1.00 74.88 209 ASP A N 1
ATOM 1538 C CA . ASP A 1 209 ? -88.321 -3.313 123.386 1.00 74.88 209 ASP A CA 1
ATOM 1539 C C . ASP A 1 209 ? -87.339 -3.102 124.544 1.00 74.88 209 ASP A C 1
ATOM 1541 O O . ASP A 1 209 ? -87.611 -2.335 125.468 1.00 74.88 209 ASP A O 1
ATOM 1545 N N . ASN A 1 210 ? -86.176 -3.757 124.512 1.00 78.56 210 ASN A N 1
ATOM 1546 C CA . ASN A 1 210 ? -85.175 -3.685 125.571 1.00 78.56 210 ASN A CA 1
ATOM 1547 C C . ASN A 1 210 ? -83.757 -3.550 125.007 1.00 78.56 210 ASN A C 1
ATOM 1549 O O . ASN A 1 210 ? -83.414 -4.126 123.975 1.00 78.56 210 ASN A O 1
ATOM 1553 N N . ILE A 1 211 ? -82.900 -2.834 125.738 1.00 80.44 211 ILE A N 1
ATOM 1554 C CA . ILE A 1 211 ? -81.447 -2.860 125.544 1.00 80.44 211 ILE A CA 1
ATOM 1555 C C . ILE A 1 211 ? -80.816 -3.546 126.747 1.00 80.44 211 ILE A C 1
ATOM 1557 O O . ILE A 1 211 ? -80.984 -3.103 127.885 1.00 80.44 211 ILE A O 1
ATOM 1561 N N . THR A 1 212 ? -80.031 -4.586 126.497 1.00 76.62 212 THR A N 1
ATOM 1562 C CA . THR A 1 212 ? -79.144 -5.180 127.491 1.00 76.62 212 THR A CA 1
ATOM 1563 C C . THR A 1 212 ? -77.773 -4.537 127.378 1.00 76.62 212 THR A C 1
ATOM 1565 O O . THR A 1 212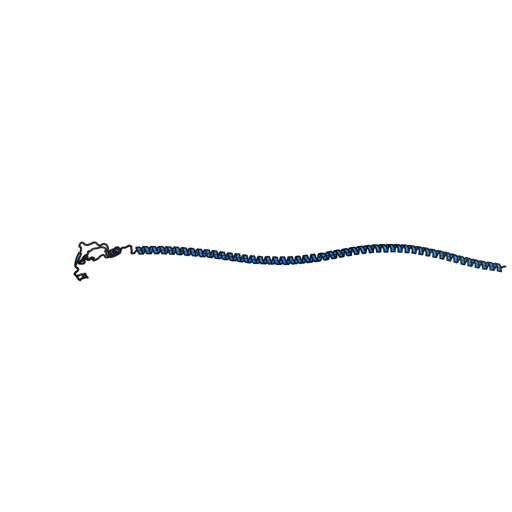 ? -77.068 -4.677 126.376 1.00 76.62 212 THR A O 1
ATOM 1568 N N . LEU A 1 213 ? -77.397 -3.822 128.432 1.00 79.00 213 LEU A N 1
ATOM 1569 C CA . LEU A 1 213 ? -76.036 -3.368 128.652 1.00 79.00 213 LEU A CA 1
ATOM 1570 C C . LEU A 1 213 ? -75.271 -4.470 129.385 1.00 79.00 213 LEU A C 1
ATOM 1572 O O . LEU A 1 213 ? -75.631 -4.808 130.515 1.00 79.00 213 LEU A O 1
ATOM 1576 N N . GLY A 1 214 ? -74.226 -4.995 128.753 1.00 73.88 214 GLY A N 1
ATOM 1577 C CA . GLY A 1 214 ? -73.273 -5.913 129.370 1.00 73.88 214 GLY A CA 1
ATOM 1578 C C . GLY A 1 214 ? -71.942 -5.216 129.626 1.00 73.88 214 GLY A C 1
ATOM 1579 O O . GLY A 1 214 ? -71.338 -4.663 128.704 1.00 73.88 214 GLY A O 1
ATOM 1580 N N . LEU A 1 215 ? -71.493 -5.235 130.880 1.00 70.94 215 LEU A N 1
ATOM 1581 C CA . LEU A 1 215 ? -70.172 -4.777 131.295 1.00 70.94 215 LEU A CA 1
ATOM 1582 C C . LEU A 1 215 ? -69.441 -5.934 131.971 1.00 70.94 215 LEU A C 1
ATOM 1584 O O . LEU A 1 215 ? -69.920 -6.504 132.953 1.00 70.94 215 LEU A O 1
ATOM 1588 N N . THR A 1 216 ? -68.249 -6.231 131.471 1.00 68.06 216 THR A N 1
ATOM 1589 C CA . THR A 1 216 ? -67.316 -7.158 132.112 1.00 68.06 216 THR A CA 1
ATOM 1590 C C . THR A 1 216 ? -66.127 -6.357 132.601 1.00 68.06 216 THR A C 1
ATOM 1592 O O . THR A 1 216 ? -65.569 -5.561 131.847 1.00 68.06 216 THR A O 1
ATOM 1595 N N . ILE A 1 217 ? -65.753 -6.549 133.865 1.00 71.25 217 ILE A N 1
ATOM 1596 C CA . ILE A 1 217 ? -64.494 -6.013 134.374 1.00 71.25 217 ILE A CA 1
ATOM 1597 C C . ILE A 1 217 ? -63.436 -7.075 134.133 1.00 71.25 217 ILE A C 1
ATOM 1599 O O . ILE A 1 217 ? -63.571 -8.226 134.546 1.00 71.25 217 ILE A O 1
ATOM 1603 N N . GLU A 1 218 ? -62.373 -6.672 133.462 1.00 74.50 218 GLU A N 1
ATOM 1604 C CA . GLU A 1 218 ? -61.218 -7.513 133.212 1.00 74.50 218 GLU A CA 1
ATOM 1605 C C . GLU A 1 218 ? -59.999 -6.834 133.829 1.00 74.50 218 GLU A C 1
ATOM 1607 O O . GLU A 1 218 ? -59.885 -5.607 133.821 1.00 74.50 218 GLU A O 1
ATOM 1612 N N . GLN A 1 219 ? -59.096 -7.630 134.389 1.00 68.56 219 GLN A N 1
ATOM 1613 C CA . GLN A 1 219 ? -57.815 -7.162 134.902 1.00 68.56 219 GLN A CA 1
ATOM 1614 C C . GLN A 1 219 ? -56.685 -7.655 134.004 1.00 68.56 219 GLN A C 1
ATOM 1616 O O . GLN A 1 219 ? -56.747 -8.750 133.443 1.00 68.56 219 GLN A O 1
ATOM 1621 N N . SER A 1 220 ? -55.648 -6.838 133.866 1.00 77.94 220 SER A N 1
ATOM 1622 C CA . SER A 1 220 ? -54.457 -7.160 133.092 1.00 77.94 220 SER A CA 1
ATOM 1623 C C . SER A 1 220 ? -53.229 -6.572 133.767 1.00 77.94 220 SER A C 1
ATOM 1625 O O . SER A 1 220 ? -53.239 -5.404 134.153 1.00 77.94 220 SER A O 1
ATOM 1627 N N . ASP A 1 221 ? -52.157 -7.358 133.832 1.00 74.12 221 ASP A N 1
ATOM 1628 C CA . ASP A 1 221 ? -50.860 -6.903 134.340 1.00 74.12 221 ASP A CA 1
ATOM 1629 C C . ASP A 1 221 ? -49.996 -6.245 133.244 1.00 74.12 221 ASP A C 1
ATOM 1631 O O . ASP A 1 221 ? -48.959 -5.653 133.538 1.00 74.12 221 ASP A O 1
ATOM 1635 N N . ASN A 1 222 ? -50.389 -6.356 131.966 1.00 71.50 222 ASN A N 1
ATOM 1636 C CA . ASN A 1 222 ? -49.556 -5.978 130.814 1.00 71.50 222 ASN A CA 1
ATOM 1637 C C . ASN A 1 222 ? -50.320 -5.304 129.655 1.00 71.50 222 ASN A C 1
ATOM 1639 O O . ASN A 1 222 ? -49.753 -5.131 128.575 1.00 71.50 222 ASN A O 1
ATOM 1643 N N . LEU A 1 223 ? -51.596 -4.957 129.857 1.00 63.59 223 LEU A N 1
ATOM 1644 C CA . LEU A 1 223 ? -52.504 -4.321 128.888 1.00 63.59 223 LEU A CA 1
ATOM 1645 C C . LEU A 1 223 ? -52.763 -5.112 127.590 1.00 63.59 223 LEU A C 1
ATOM 1647 O O . LEU A 1 223 ? -53.453 -4.617 126.701 1.00 63.59 223 LEU A O 1
ATOM 1651 N N . THR A 1 224 ? -52.245 -6.335 127.471 1.00 66.62 224 THR A N 1
ATOM 1652 C CA . THR A 1 224 ? -52.350 -7.172 126.260 1.00 66.62 224 THR A CA 1
ATOM 1653 C C . THR A 1 224 ? -52.992 -8.528 126.536 1.00 66.62 224 THR A C 1
ATOM 1655 O O . THR A 1 224 ? -53.609 -9.103 125.646 1.00 66.62 224 THR A O 1
ATOM 1658 N N . GLN A 1 225 ? -52.908 -9.020 127.772 1.00 70.50 225 GLN A N 1
ATOM 1659 C CA . GLN A 1 225 ? -53.591 -10.220 128.245 1.00 70.50 225 GLN A CA 1
ATOM 1660 C C . GLN A 1 225 ? -54.565 -9.845 129.356 1.00 70.50 225 GLN A C 1
ATOM 1662 O O . GLN A 1 225 ? -54.148 -9.385 130.418 1.00 70.50 225 GLN A O 1
ATOM 1667 N N . TRP A 1 226 ? -55.855 -10.042 129.110 1.00 76.31 226 TRP A N 1
ATOM 1668 C CA . TRP A 1 226 ? -56.934 -9.649 130.010 1.00 76.31 226 TRP A CA 1
ATOM 1669 C C . TRP A 1 226 ? -57.597 -10.891 130.610 1.00 76.31 226 TRP A C 1
ATOM 1671 O O . TRP A 1 226 ? -57.874 -11.858 129.903 1.00 76.31 226 TRP A O 1
ATOM 1681 N N . THR A 1 227 ? -57.825 -10.881 131.924 1.00 77.50 227 THR A N 1
ATOM 1682 C CA . THR A 1 227 ? -58.528 -11.946 132.654 1.00 77.50 227 THR A CA 1
ATOM 1683 C C . THR A 1 227 ? -59.801 -11.375 133.263 1.00 77.50 227 THR A C 1
ATOM 1685 O O . THR A 1 227 ? -59.746 -10.379 133.986 1.00 77.50 227 THR A O 1
ATOM 1688 N N . LYS A 1 228 ? -60.947 -12.006 132.992 1.00 74.50 228 LYS A N 1
ATOM 1689 C CA . LYS A 1 228 ? -62.239 -11.609 133.567 1.00 74.50 228 LYS A CA 1
ATOM 1690 C C . LYS A 1 228 ? -62.222 -11.760 135.086 1.00 74.50 228 LYS A C 1
ATOM 1692 O O . LYS A 1 228 ? -61.849 -12.813 135.597 1.00 74.50 228 LYS A O 1
ATOM 1697 N N . LEU A 1 229 ? -62.628 -10.708 135.793 1.00 73.25 229 LEU A N 1
ATOM 1698 C CA . LEU A 1 229 ? -62.970 -10.799 137.210 1.00 73.25 229 LEU A CA 1
ATOM 1699 C C . LEU A 1 229 ? -64.346 -11.460 137.344 1.00 73.25 229 LEU A C 1
ATOM 1701 O O . LEU A 1 229 ? -65.241 -11.204 136.539 1.00 73.25 229 LEU A O 1
ATOM 1705 N N . ASP A 1 230 ? -64.509 -12.316 138.353 1.00 66.00 230 ASP A N 1
ATOM 1706 C CA . ASP A 1 230 ? -65.775 -13.010 138.597 1.00 66.00 230 ASP A CA 1
ATOM 1707 C C . ASP A 1 230 ? -66.887 -12.014 138.965 1.00 66.00 230 ASP A C 1
ATOM 1709 O O . ASP A 1 230 ? -66.762 -11.231 139.910 1.00 66.00 230 ASP A O 1
ATOM 1713 N N . GLY A 1 231 ? -67.990 -12.075 138.212 1.00 62.19 231 GLY A N 1
ATOM 1714 C CA . GLY A 1 231 ? -69.153 -11.197 138.342 1.00 62.19 231 GLY A CA 1
ATOM 1715 C C . GLY A 1 231 ? -69.486 -10.491 137.027 1.00 62.19 231 GLY A C 1
ATOM 1716 O O . GLY A 1 231 ? -68.757 -9.616 136.569 1.00 62.19 231 GLY A O 1
ATOM 1717 N N . GLU A 1 232 ? -70.615 -10.849 136.417 1.00 66.44 232 GLU A N 1
ATOM 1718 C CA . GLU A 1 232 ? -71.119 -10.169 135.223 1.00 66.44 232 GLU A CA 1
ATOM 1719 C C . GLU A 1 232 ? -72.055 -9.025 135.633 1.00 66.44 232 GLU A C 1
ATOM 1721 O O . GLU A 1 232 ? -73.009 -9.232 136.387 1.00 66.44 232 GLU A O 1
ATOM 1726 N N . MET A 1 233 ? -71.796 -7.809 135.143 1.00 71.88 233 MET A N 1
ATOM 1727 C CA . MET A 1 233 ? -72.698 -6.677 135.348 1.00 71.88 233 MET A CA 1
ATOM 1728 C C . MET A 1 233 ? -73.573 -6.503 134.117 1.00 71.88 233 MET A C 1
ATOM 1730 O O . MET A 1 233 ? -73.206 -5.822 133.157 1.00 71.88 233 MET A O 1
ATOM 1734 N N . THR A 1 234 ? -74.758 -7.102 134.162 1.00 78.50 234 THR A N 1
ATOM 1735 C CA . THR A 1 234 ? -75.782 -6.907 133.140 1.00 78.50 234 THR A CA 1
ATOM 1736 C C . THR A 1 234 ? -76.916 -6.048 133.669 1.00 78.50 234 THR A C 1
ATOM 1738 O O . THR A 1 234 ? -77.349 -6.158 134.819 1.00 78.50 234 THR A O 1
ATOM 1741 N N . ARG A 1 235 ? -77.414 -5.156 132.813 1.00 79.88 235 ARG A N 1
ATOM 1742 C CA . ARG A 1 235 ? -78.633 -4.404 133.088 1.00 79.88 235 ARG A CA 1
ATOM 1743 C C . ARG A 1 235 ? -79.498 -4.335 131.848 1.00 79.88 235 ARG A C 1
ATOM 1745 O O . ARG A 1 235 ? -79.086 -3.798 130.823 1.00 79.88 235 ARG A O 1
ATOM 1752 N N . THR A 1 236 ? -80.722 -4.823 131.988 1.00 82.06 236 THR A N 1
ATOM 1753 C CA . THR A 1 236 ? -81.765 -4.648 130.982 1.00 82.06 236 THR A CA 1
ATOM 1754 C C . THR A 1 236 ? -82.465 -3.322 131.222 1.00 82.06 236 THR A C 1
ATOM 1756 O O . THR A 1 236 ? -82.930 -3.028 132.327 1.00 82.06 236 THR A O 1
ATOM 1759 N N . ILE A 1 237 ? -82.491 -2.496 130.186 1.00 82.25 237 ILE A N 1
ATOM 1760 C CA . ILE A 1 237 ? -83.092 -1.172 130.190 1.00 82.25 237 ILE A CA 1
ATOM 1761 C C . ILE A 1 237 ? -84.249 -1.220 129.187 1.00 82.25 237 ILE A C 1
ATOM 1763 O O . ILE A 1 237 ? -83.982 -1.389 127.995 1.00 82.25 237 ILE A O 1
ATOM 1767 N N . PRO A 1 238 ? -85.511 -1.085 129.633 1.00 79.38 238 PRO A N 1
ATOM 1768 C CA . PRO A 1 238 ? -86.634 -1.044 128.710 1.00 79.38 238 PRO A CA 1
ATOM 1769 C C . PRO A 1 238 ? -86.580 0.214 127.849 1.00 79.38 238 PRO A C 1
ATOM 1771 O O . PRO A 1 238 ? -86.036 1.250 128.262 1.00 79.38 238 PRO A O 1
ATOM 1774 N N . ILE A 1 239 ? -87.169 0.119 126.661 1.00 77.94 239 ILE A N 1
ATOM 1775 C CA . ILE A 1 239 ? -87.324 1.208 125.706 1.00 77.94 239 ILE A CA 1
ATOM 1776 C C . ILE A 1 239 ? -88.774 1.680 125.705 1.00 77.94 239 ILE A C 1
ATOM 1778 O O . ILE A 1 239 ? -89.608 1.101 125.022 1.00 77.94 239 ILE A O 1
ATOM 1782 N N . PRO A 1 240 ? -89.115 2.735 126.473 1.00 73.94 240 PRO A N 1
ATOM 1783 C CA . PRO A 1 240 ? -90.467 3.263 126.471 1.00 73.94 240 PRO A CA 1
ATOM 1784 C C . PRO A 1 240 ? -90.798 3.906 125.123 1.00 73.94 240 PRO A C 1
ATOM 1786 O O . PRO A 1 240 ? -89.957 4.602 124.536 1.00 73.94 240 PRO A O 1
ATOM 1789 N N . ASP A 1 241 ? -92.055 3.764 124.704 1.00 71.69 241 ASP A N 1
ATOM 1790 C CA . ASP A 1 241 ? -92.582 4.360 123.477 1.00 71.69 241 ASP A CA 1
ATOM 1791 C C . ASP A 1 241 ? -92.205 5.846 123.336 1.00 71.69 241 ASP A C 1
ATOM 1793 O O . ASP A 1 241 ? -92.446 6.685 124.210 1.00 71.69 241 ASP A O 1
ATOM 1797 N N . GLY A 1 242 ? -91.591 6.183 122.197 1.00 71.44 242 GLY A N 1
ATOM 1798 C CA . GLY A 1 242 ? -91.225 7.552 121.819 1.00 71.44 242 GLY A CA 1
ATOM 1799 C C . GLY A 1 242 ? -89.830 8.032 122.247 1.00 71.44 242 GLY A C 1
ATOM 1800 O O . GLY A 1 242 ? -89.454 9.156 121.898 1.00 71.44 242 GLY A O 1
ATOM 1801 N N . LYS A 1 243 ? -89.022 7.227 122.956 1.00 74.88 243 LYS A N 1
ATOM 1802 C CA . LYS A 1 243 ? -87.607 7.544 123.250 1.00 74.88 243 LYS A CA 1
ATOM 1803 C C . LYS A 1 243 ? -86.663 6.802 122.295 1.00 74.88 243 LYS A C 1
ATOM 1805 O O . LYS A 1 243 ? -86.893 5.652 121.961 1.00 74.88 243 LYS A O 1
ATOM 1810 N N . LYS A 1 244 ? -85.597 7.477 121.840 1.00 67.38 244 LYS A N 1
ATOM 1811 C CA . LYS A 1 244 ? -84.624 6.931 120.864 1.00 67.38 244 LYS A CA 1
ATOM 1812 C C . LYS A 1 244 ? -83.159 7.000 121.304 1.00 67.38 244 LYS A C 1
ATOM 1814 O O . LYS A 1 244 ? -82.301 6.438 120.637 1.00 67.38 244 LYS A O 1
ATOM 1819 N N . PHE A 1 245 ? -82.857 7.715 122.388 1.00 72.44 245 PHE A N 1
ATOM 1820 C CA . PHE A 1 245 ? -81.482 7.991 122.805 1.00 72.44 245 PHE A CA 1
ATOM 1821 C C . PHE A 1 245 ? -81.321 7.798 124.308 1.00 72.44 245 PHE A C 1
ATOM 1823 O O . PHE A 1 245 ? -82.128 8.299 125.094 1.00 72.44 245 PHE A O 1
ATOM 1830 N N . TYR A 1 246 ? -80.236 7.127 124.683 1.00 72.56 246 TYR A N 1
ATOM 1831 C CA . TYR A 1 246 ? -79.812 6.910 126.060 1.00 72.56 246 TYR A CA 1
ATOM 1832 C C . TYR A 1 246 ? -78.443 7.546 126.269 1.00 72.56 246 TYR A C 1
ATOM 1834 O O . TYR A 1 246 ? -77.615 7.573 125.360 1.00 72.56 246 TYR A O 1
ATOM 1842 N N . ARG A 1 247 ? -78.203 8.051 127.478 1.00 75.44 247 ARG A N 1
ATOM 1843 C CA . ARG A 1 247 ? -76.875 8.482 127.917 1.00 75.44 247 ARG A CA 1
ATOM 1844 C C . ARG A 1 247 ? -76.576 7.871 129.275 1.00 75.44 247 ARG A C 1
ATOM 1846 O O . ARG A 1 247 ? -77.458 7.825 130.131 1.00 75.44 247 ARG A O 1
ATOM 1853 N N . PHE A 1 248 ? -75.332 7.465 129.473 1.00 71.25 248 PHE A N 1
ATOM 1854 C CA . PHE A 1 248 ? -74.824 7.071 130.779 1.00 71.25 248 PHE A CA 1
ATOM 1855 C C . PHE A 1 248 ? -74.185 8.296 131.426 1.00 71.25 248 PHE A C 1
ATOM 1857 O O . PHE A 1 248 ? -73.346 8.957 130.817 1.00 71.25 248 PHE A O 1
ATOM 1864 N N . ALA A 1 249 ? -74.628 8.629 132.633 1.00 69.88 249 ALA A N 1
ATOM 1865 C CA . ALA A 1 249 ? -74.018 9.658 133.461 1.00 69.88 249 ALA A CA 1
ATOM 1866 C C . ALA A 1 249 ? -73.466 8.972 134.711 1.00 69.88 249 ALA A C 1
ATOM 1868 O O . ALA A 1 249 ? -74.173 8.182 135.335 1.00 69.88 249 ALA A O 1
ATOM 1869 N N . LEU A 1 250 ? -72.204 9.240 135.035 1.00 70.69 250 LEU A N 1
ATOM 1870 C CA . LEU A 1 250 ? -71.570 8.754 136.255 1.00 70.69 250 LEU A CA 1
ATOM 1871 C C . LEU A 1 250 ? -71.830 9.781 137.360 1.00 70.69 250 LEU A C 1
ATOM 1873 O O . LEU A 1 250 ? -71.414 10.932 137.229 1.00 70.69 250 LEU A O 1
ATOM 1877 N N . ASP A 1 251 ? -72.532 9.377 138.417 1.00 66.38 251 ASP A N 1
ATOM 1878 C CA . ASP A 1 251 ? -72.698 10.177 139.633 1.00 66.38 251 ASP A CA 1
ATOM 1879 C C . ASP A 1 251 ? -71.658 9.692 140.657 1.00 66.38 251 ASP A C 1
ATOM 1881 O O . ASP A 1 251 ? -71.871 8.674 141.304 1.00 66.38 251 ASP A O 1
ATOM 1885 N N . LYS A 1 252 ? -70.524 10.410 140.704 1.00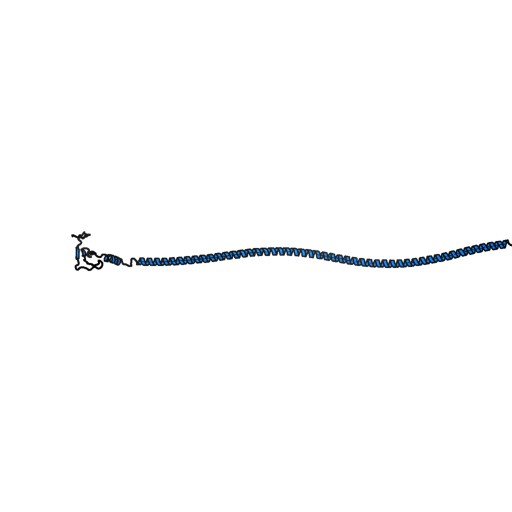 48.97 252 LYS A N 1
ATOM 1886 C CA . LYS A 1 252 ? -69.313 10.234 141.542 1.00 48.97 252 LYS A CA 1
ATOM 1887 C C . LYS A 1 252 ? -68.754 8.819 141.722 1.00 48.97 252 LYS A C 1
ATOM 1889 O O . LYS A 1 252 ? -69.260 8.061 142.573 1.00 48.97 252 LYS A O 1
#

Sequence (252 aa):
TPEQATAITANTTKIDALISDVTTQLETLGNNDTAIGEQLTTLGQNDISIGEQMTTLGENDQSISEQMATLKASDTTNTTNITRNTSEIAELKPIVEALGQNDTAIGEQLTSLGQNDISIGEQMATLSENDQSISEQMATLSENDQSIMAEINAMKAQLQTLVAQVAEKDQRIAELEQGGGGQSLEQVLEQVRDARAGSVVLTVDPEGDNITLGLTIEQSDNLTQWTKLDGEMTRTIPIPDGKKFYRFALDK

Radius of gyration: 97.91 Å; chains: 1; bounding box: 187×37×258 Å

Secondary structure (DSSP, 8-state):
-HHHHHHHHHHHHHHHHHHHHHHHHHHHHHHHHHHHHHHHHHHHHHHHHHHHHHHHHHHHHHHHHHHHHHHHHHHHHHHHHHHHHHHHHHHHHHHHHHHHHHHHHHHHHHHHHHHHHHHHHHHHHHHHHHHHHHHHHHHHHHHHHHHHHHHHHHHHHHHHHHHHHHHHHHHHHHHHHSTTTT--HHHHHHHHHHT-TT--EEEE-TTSSEEEEEE--EE-SSSSS-EEPS--EEEEEE--TT----------

pLDDT: mean 88.07, std 14.86, range [46.19, 98.81]

Foldseek 3Di:
DVVVVVVVVVVVVVVVVVVVVVVVVVVVVVVVVVVVVVVVVVVVVVVVVVVVVVVVVVVVVVVVVVVVVVVVVVVVVVVVVVVVVVVVVVVVVVVVVVVVVVVVVVVVVVVVVVVVVVVVVVVVVVVVVVVVVVVVVVVVVVVVVVVVVVVVVVVVVVVVVVVVVVVVVVVVVVCVVCPVDVDDPVRVVVVVVVVDPQDFDWDQDPVRFKTKTKDWDWDDPPVPDTHTDPDIDIDIDTDDPPDDDDDDDDDD